Protein AF-A0A3N9Y0Z4-F1 (afdb_monomer_lite)

Sequence (206 aa):
MALAVFLDNDVTVAQKGSVEQQLRSMPSVREVSLETREQAYERQKADLKDQPDLLAALKPEYMPELLHATVTDASIAEAVELVMAEADGVEDVALRIADVDPRPSRIGVIVRLESSATDQQRAAVEKAVRALPTAKSIEFEDRDAAYERLRERCQGKGDLSTQLRPQMTHESWRFEMPLNGEGSGVGDLMRLDGVDGVPLAPLAML

pLDDT: mean 93.24, std 6.68, range [53.88, 98.38]

Radius of gyration: 17.77 Å; chains: 1; bounding box: 41×46×43 Å

Secondary structure (DSSP, 8-state):
-EEEEEEPTT--HHHHHHHHHHHHHSTTEEEEEEEPHHHHHHHHHHHTTT-HHHHHH--GGGPPPEEEEEES-GGGHHHHHHHHHTSTTEEEEEEE----SSPPSEEEEEEEEPTT--HHHHHHHHHHHHT-TT-EEEEEE-HHHHHHHHHHHTTTSTTHHHH--GGG---EEEEEEE--SS--SHHHHTTSTTEEE--EE-GGG-

InterPro domains:
  IPR004513 Cell division protein FtsX [PTHR47755] (3-96)
  IPR040690 FtsX, extracellular domain [PF18075] (3-94)
  IPR040690 FtsX, extracellular domain [PF18075] (108-173)

Structure (mmCIF, N/CA/C/O backbone):
data_AF-A0A3N9Y0Z4-F1
#
_entry.id   AF-A0A3N9Y0Z4-F1
#
loop_
_atom_site.group_PDB
_atom_site.id
_atom_site.type_symbol
_atom_site.label_atom_id
_atom_site.label_alt_id
_atom_site.label_comp_id
_atom_site.label_asym_id
_atom_site.label_entity_id
_atom_site.label_seq_id
_atom_site.pdbx_PDB_ins_code
_atom_site.Cartn_x
_atom_site.Cartn_y
_atom_site.Cartn_z
_atom_site.occupancy
_atom_site.B_iso_or_equiv
_atom_site.auth_seq_id
_atom_site.auth_comp_id
_atom_site.auth_asym_id
_atom_site.auth_atom_id
_atom_site.pdbx_PDB_model_num
ATOM 1 N N . MET A 1 1 ? 7.008 -0.219 9.031 1.00 90.69 1 MET A N 1
ATOM 2 C CA . MET A 1 1 ? 6.093 0.291 7.989 1.00 90.69 1 MET A CA 1
ATOM 3 C C . MET A 1 1 ? 4.816 0.723 8.664 1.00 90.69 1 MET A C 1
ATOM 5 O O . MET A 1 1 ? 4.369 -0.005 9.541 1.00 90.69 1 MET A O 1
ATOM 9 N N . ALA A 1 2 ? 4.265 1.876 8.302 1.00 94.00 2 ALA A N 1
ATOM 10 C CA . ALA 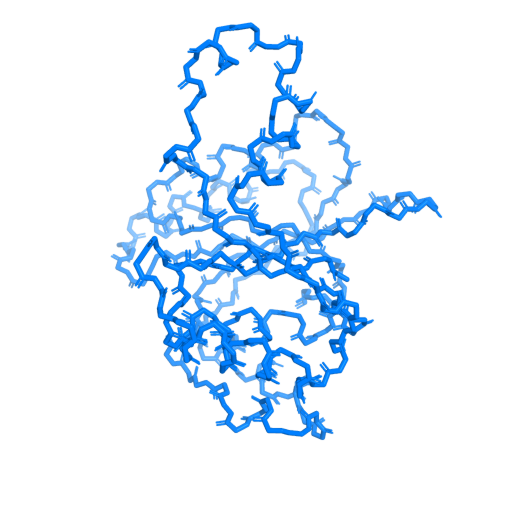A 1 2 ? 2.914 2.227 8.721 1.00 94.00 2 ALA A CA 1
ATOM 11 C C . ALA A 1 2 ? 1.929 1.643 7.699 1.00 94.00 2 ALA A C 1
ATOM 13 O O . ALA A 1 2 ? 2.163 1.739 6.494 1.00 94.00 2 ALA A O 1
ATOM 14 N N . LEU A 1 3 ? 0.872 1.023 8.203 1.00 96.06 3 LEU A N 1
ATOM 15 C CA . LEU A 1 3 ? -0.214 0.411 7.453 1.00 96.06 3 LEU A CA 1
ATOM 16 C C . LEU A 1 3 ? -1.492 1.178 7.787 1.00 96.06 3 LEU A C 1
ATOM 18 O O . LEU A 1 3 ? -1.788 1.387 8.964 1.00 96.06 3 LEU A O 1
ATOM 22 N N . ALA A 1 4 ? -2.228 1.590 6.765 1.00 96.81 4 ALA A N 1
ATOM 23 C CA . ALA A 1 4 ? -3.579 2.110 6.904 1.00 96.81 4 ALA A CA 1
ATOM 24 C C . ALA A 1 4 ? -4.517 1.210 6.101 1.00 96.81 4 ALA A C 1
ATOM 26 O O . ALA A 1 4 ? -4.294 1.007 4.911 1.00 96.81 4 ALA A O 1
ATOM 27 N N . VAL A 1 5 ? -5.525 0.655 6.763 1.00 98.12 5 VAL A N 1
ATOM 28 C CA . VAL A 1 5 ? -6.582 -0.150 6.146 1.00 98.12 5 VAL A CA 1
ATOM 29 C C . VAL A 1 5 ? -7.838 0.708 6.115 1.00 98.12 5 VAL A C 1
ATOM 31 O O . VAL A 1 5 ? -8.348 1.082 7.172 1.00 98.12 5 VAL A O 1
ATOM 34 N N . PHE A 1 6 ? -8.288 1.054 4.917 1.00 97.44 6 PHE A N 1
ATOM 35 C CA . PHE A 1 6 ? -9.477 1.857 4.668 1.00 97.44 6 PHE A CA 1
ATOM 36 C C . PHE A 1 6 ? -10.681 0.922 4.651 1.00 97.44 6 PHE A C 1
ATOM 38 O O . PHE A 1 6 ? -10.687 -0.069 3.924 1.00 97.44 6 PHE A O 1
ATOM 45 N N . LEU A 1 7 ? -11.667 1.196 5.500 1.00 97.31 7 LEU A N 1
ATOM 46 C CA . LEU A 1 7 ? -12.873 0.381 5.578 1.00 97.31 7 LEU A CA 1
ATOM 47 C C . LEU A 1 7 ? -13.932 0.894 4.608 1.00 97.31 7 LEU A C 1
ATOM 49 O O . LEU A 1 7 ? -14.065 2.107 4.432 1.00 97.31 7 LEU A O 1
ATOM 53 N N . ASP A 1 8 ? -14.732 -0.029 4.079 1.00 95.44 8 ASP A N 1
ATOM 54 C CA . ASP A 1 8 ? -15.878 0.302 3.236 1.00 95.44 8 ASP A CA 1
ATOM 55 C C . ASP A 1 8 ? -16.817 1.310 3.913 1.00 95.44 8 ASP A C 1
ATOM 57 O O . ASP A 1 8 ? -17.055 1.289 5.127 1.00 95.44 8 ASP A O 1
ATOM 61 N N . ASN A 1 9 ? -17.429 2.178 3.107 1.00 91.62 9 ASN A N 1
ATOM 62 C CA . ASN A 1 9 ? -18.330 3.213 3.616 1.00 91.62 9 ASN A CA 1
ATOM 63 C C . ASN A 1 9 ? -19.567 2.662 4.345 1.00 91.62 9 ASN A C 1
ATOM 65 O O . ASN A 1 9 ? -20.116 3.363 5.203 1.00 91.62 9 ASN A O 1
ATOM 69 N N . ASP A 1 10 ? -20.006 1.449 4.001 1.00 92.00 10 ASP A N 1
ATOM 70 C CA . ASP A 1 10 ? -21.124 0.716 4.600 1.00 92.00 10 ASP A CA 1
ATOM 71 C C . ASP A 1 10 ? -20.678 -0.493 5.445 1.00 92.00 10 ASP A C 1
ATOM 73 O O . ASP A 1 10 ? -21.500 -1.358 5.768 1.00 92.00 10 ASP A O 1
ATOM 77 N N . VAL A 1 11 ? -19.405 -0.523 5.868 1.00 95.00 11 VAL A N 1
ATOM 78 C CA . VAL A 1 11 ? -18.846 -1.594 6.702 1.00 95.00 11 VAL A CA 1
ATOM 79 C C . VAL A 1 11 ? -19.704 -1.853 7.945 1.00 95.00 11 VAL A C 1
ATOM 81 O O . VAL A 1 11 ? -20.059 -0.959 8.722 1.00 95.00 11 VAL A O 1
ATOM 84 N N . THR A 1 12 ? -20.042 -3.119 8.175 1.00 95.69 12 THR A N 1
ATOM 85 C CA . THR A 1 12 ? -20.803 -3.517 9.362 1.00 95.69 12 THR A CA 1
ATOM 86 C C . THR A 1 12 ? -19.910 -3.590 10.603 1.00 95.69 12 THR A C 1
ATOM 88 O O . THR A 1 12 ? -18.700 -3.803 10.530 1.00 95.69 12 THR A O 1
ATOM 91 N N . VAL A 1 13 ? -20.514 -3.508 11.795 1.00 95.06 13 VAL A N 1
ATOM 92 C CA . VAL A 1 13 ? -19.789 -3.695 13.071 1.00 95.06 13 VAL A CA 1
ATOM 93 C C . VAL A 1 13 ? -19.075 -5.052 13.126 1.00 95.06 13 VAL A C 1
ATOM 95 O O . VAL A 1 13 ? -17.975 -5.147 13.667 1.00 95.06 13 VAL A O 1
ATOM 98 N N . ALA A 1 14 ? -19.685 -6.095 12.554 1.00 96.50 14 ALA A N 1
ATOM 99 C CA . ALA A 1 14 ? -19.104 -7.432 12.506 1.00 96.50 14 ALA A CA 1
ATOM 100 C C . ALA A 1 14 ? -17.882 -7.496 11.576 1.00 96.50 14 ALA A C 1
ATOM 102 O O . ALA A 1 14 ? -16.846 -8.013 11.990 1.00 96.50 14 ALA A O 1
ATOM 103 N N . GLN A 1 15 ? -17.978 -6.928 10.368 1.00 97.25 15 GLN A N 1
ATOM 104 C CA . GLN A 1 15 ? -16.851 -6.844 9.431 1.00 97.25 15 GLN A CA 1
ATOM 105 C C . GLN A 1 15 ? -15.701 -6.042 10.035 1.00 97.25 15 GLN A C 1
ATOM 107 O O . GLN A 1 15 ? -14.591 -6.554 10.126 1.00 97.25 15 GLN A O 1
ATOM 112 N N . LYS A 1 16 ? -15.977 -4.855 10.589 1.00 96.19 16 LYS A N 1
ATOM 113 C CA . LYS A 1 16 ? -14.959 -4.045 11.271 1.00 96.19 16 LYS A CA 1
ATOM 114 C C . LYS A 1 16 ? -14.239 -4.820 12.378 1.00 96.19 16 LYS A C 1
ATOM 116 O O . LYS A 1 16 ? -13.012 -4.806 12.440 1.00 96.19 16 LYS A O 1
ATOM 121 N N . GLY A 1 17 ? -14.989 -5.522 13.231 1.00 97.12 17 GLY A N 1
ATOM 122 C CA . GLY A 1 17 ? -14.405 -6.363 14.279 1.00 97.12 17 GLY A CA 1
ATOM 123 C C . GLY A 1 17 ? -13.541 -7.501 13.722 1.00 97.12 17 GLY A C 1
ATOM 124 O O . GLY A 1 17 ? -12.488 -7.798 14.284 1.00 97.12 17 GLY A O 1
ATOM 125 N N . SER A 1 18 ? -13.950 -8.098 12.599 1.00 97.31 18 SER A N 1
ATOM 126 C CA . SER A 1 18 ? -13.192 -9.139 11.898 1.00 97.31 18 SER A CA 1
ATOM 127 C C . SER A 1 18 ? -11.885 -8.600 11.311 1.00 97.31 18 SER A C 1
ATOM 129 O O . SER A 1 18 ? -10.834 -9.193 11.545 1.00 97.31 18 SER A O 1
ATOM 131 N N . VAL A 1 19 ? -11.921 -7.457 10.617 1.00 97.88 19 VAL A N 1
ATOM 132 C CA . VAL A 1 19 ? -10.731 -6.804 10.043 1.00 97.88 19 VAL A CA 1
ATOM 133 C C . VAL A 1 19 ? -9.741 -6.423 11.150 1.00 97.88 19 VAL A C 1
ATOM 135 O O . VAL A 1 19 ? -8.549 -6.722 11.053 1.00 97.88 19 VAL A O 1
ATOM 138 N N . GLU A 1 20 ? -10.222 -5.835 12.252 1.00 97.81 20 GLU A N 1
ATOM 139 C CA . GLU A 1 20 ? -9.371 -5.493 13.397 1.00 97.81 20 GLU A CA 1
ATOM 140 C C . GLU A 1 20 ? -8.738 -6.743 14.029 1.00 97.81 20 GLU A C 1
ATOM 142 O O . GLU A 1 20 ? -7.538 -6.762 14.324 1.00 97.81 20 GLU A O 1
ATOM 147 N N . GLN A 1 21 ? -9.522 -7.806 14.228 1.00 97.12 21 GLN A N 1
ATOM 148 C CA . GLN A 1 21 ? -9.019 -9.067 14.766 1.00 97.12 21 GLN A CA 1
ATOM 149 C C . GLN A 1 21 ? -7.978 -9.700 13.836 1.00 97.12 21 GLN A C 1
ATOM 151 O O . GLN A 1 21 ? -6.943 -10.171 14.319 1.00 97.12 21 GLN A O 1
ATOM 156 N N . GLN A 1 22 ? -8.219 -9.681 12.523 1.00 96.56 22 GLN A N 1
ATOM 157 C CA . GLN A 1 22 ? -7.292 -10.194 11.523 1.00 96.56 22 GLN A CA 1
ATOM 158 C C . GLN A 1 22 ? -5.956 -9.448 11.600 1.00 96.56 22 GLN A C 1
ATOM 160 O O . GLN A 1 22 ? -4.930 -10.097 11.809 1.00 96.56 22 GLN A O 1
ATOM 165 N N . LEU A 1 23 ? -5.962 -8.109 11.583 1.00 96.81 23 LEU A N 1
ATOM 166 C CA . LEU A 1 23 ? -4.751 -7.293 11.753 1.00 96.81 23 LEU A CA 1
ATOM 167 C C . LEU A 1 23 ? -3.993 -7.629 13.039 1.00 96.81 23 LEU A C 1
ATOM 169 O O . LEU A 1 23 ? -2.778 -7.813 13.016 1.00 96.81 23 LEU A O 1
ATOM 173 N N . ARG A 1 24 ? -4.695 -7.745 14.173 1.00 96.62 24 ARG A N 1
ATOM 174 C CA . ARG A 1 24 ? -4.071 -8.073 15.468 1.00 96.62 24 ARG A CA 1
ATOM 175 C C . ARG A 1 24 ? -3.468 -9.477 15.507 1.00 96.62 24 ARG A C 1
ATOM 177 O O . ARG A 1 24 ? -2.561 -9.719 16.300 1.00 96.62 24 ARG A O 1
ATOM 184 N N . SER A 1 25 ? -3.977 -10.395 14.689 1.00 95.31 25 SER A N 1
ATOM 185 C CA . SER A 1 25 ? -3.469 -11.765 14.584 1.00 95.31 25 SER A CA 1
ATOM 186 C C . SER A 1 25 ? -2.278 -11.903 13.631 1.00 95.31 25 SER A C 1
ATOM 188 O O . SER A 1 25 ? -1.568 -12.909 13.684 1.00 95.31 25 SER A O 1
ATOM 190 N N . MET A 1 26 ? -2.039 -10.905 12.772 1.00 94.94 26 MET A N 1
ATOM 191 C CA . MET A 1 26 ? -0.992 -10.980 11.763 1.00 94.94 26 MET A CA 1
ATOM 192 C C . MET A 1 26 ? 0.416 -10.926 12.372 1.00 94.94 26 MET A C 1
ATOM 194 O O . MET A 1 26 ? 0.685 -10.171 13.315 1.00 94.94 26 MET A O 1
ATOM 198 N N . PRO A 1 27 ? 1.362 -11.702 11.815 1.00 93.44 27 PRO A N 1
ATOM 199 C CA . PRO A 1 27 ? 2.752 -11.672 12.248 1.00 93.44 27 PRO A CA 1
ATOM 200 C C . PRO A 1 27 ? 3.331 -10.265 12.085 1.00 93.44 27 PRO A C 1
ATOM 202 O O . PRO A 1 27 ? 3.125 -9.602 11.072 1.00 93.44 27 PRO A O 1
ATOM 205 N N . SER A 1 28 ? 4.119 -9.824 13.064 1.00 94.19 28 SER A N 1
ATOM 206 C CA . SER A 1 28 ? 4.830 -8.540 13.001 1.00 94.19 28 SER A CA 1
ATOM 207 C C . SER A 1 28 ? 3.929 -7.304 12.856 1.00 94.19 28 SER A C 1
ATOM 209 O O . SER A 1 28 ? 4.452 -6.232 12.565 1.00 94.19 28 SER A O 1
ATOM 211 N N . VAL A 1 29 ? 2.618 -7.409 13.090 1.00 96.69 29 VAL A N 1
ATOM 212 C CA . VAL A 1 29 ? 1.702 -6.263 13.148 1.00 96.69 29 VAL A CA 1
ATOM 213 C C . VAL A 1 29 ? 1.521 -5.825 14.601 1.00 96.69 29 VAL A C 1
ATOM 215 O O . VAL A 1 29 ? 1.335 -6.641 15.504 1.00 96.69 29 VAL A O 1
ATOM 218 N N . ARG A 1 30 ? 1.635 -4.521 14.854 1.00 96.19 30 ARG A N 1
ATOM 219 C CA . ARG A 1 30 ? 1.498 -3.900 16.180 1.00 96.19 30 ARG A CA 1
ATOM 220 C C . ARG A 1 30 ? 0.683 -2.616 16.098 1.00 96.19 30 ARG A C 1
ATOM 222 O O . ARG A 1 30 ? 0.408 -2.126 15.012 1.00 96.19 30 ARG A O 1
ATOM 229 N N . GLU A 1 31 ? 0.337 -2.076 17.266 1.00 95.56 31 GLU A N 1
ATOM 230 C CA . GLU A 1 31 ? -0.249 -0.731 17.404 1.00 95.56 31 GLU A CA 1
ATOM 231 C C . GLU A 1 31 ? -1.561 -0.540 16.629 1.00 95.56 31 GLU A C 1
ATOM 233 O O . GLU A 1 31 ? -1.849 0.551 16.157 1.00 95.56 31 GLU A O 1
ATOM 238 N N . VAL A 1 32 ? -2.369 -1.603 16.527 1.00 97.69 32 VAL A N 1
ATOM 239 C CA . VAL A 1 32 ? -3.659 -1.543 15.833 1.00 97.69 32 VAL A CA 1
ATOM 240 C C . VAL A 1 32 ? -4.610 -0.589 16.562 1.00 97.69 32 VAL A C 1
ATOM 242 O O . VAL A 1 32 ? -4.940 -0.827 17.734 1.00 97.69 32 VAL A O 1
ATOM 245 N N . SER A 1 33 ? -5.062 0.457 15.873 1.00 97.25 33 SER A N 1
ATOM 246 C CA . SER A 1 33 ? -6.013 1.450 16.376 1.00 97.25 33 SER A CA 1
ATOM 247 C C . SER A 1 33 ? -7.016 1.866 15.302 1.00 97.25 33 SER A C 1
ATOM 249 O O . SER A 1 33 ? -6.695 1.926 14.120 1.00 97.25 33 SER A O 1
ATOM 251 N N . LEU A 1 34 ? -8.248 2.149 15.724 1.00 96.94 34 LEU A N 1
ATOM 252 C CA . LEU A 1 34 ? -9.297 2.685 14.860 1.00 96.94 34 LEU A CA 1
ATOM 253 C C . LEU A 1 34 ? -9.232 4.216 14.855 1.00 96.94 34 LEU A C 1
ATOM 255 O O . LEU A 1 34 ? -9.220 4.836 15.919 1.00 96.94 34 LEU A O 1
ATOM 259 N N . GLU A 1 35 ? -9.244 4.800 13.663 1.00 96.19 35 GLU A N 1
ATOM 260 C CA . GLU A 1 35 ? -9.549 6.202 13.401 1.00 96.19 35 GLU A CA 1
ATOM 261 C C . GLU A 1 35 ? -10.981 6.279 12.857 1.00 96.19 35 GLU A C 1
ATOM 263 O O . GLU A 1 35 ? -11.293 5.725 11.800 1.00 96.19 35 GLU A O 1
ATOM 268 N N . THR A 1 36 ? -11.875 6.936 13.597 1.00 94.50 36 THR A N 1
ATOM 269 C CA . THR A 1 36 ? -13.257 7.132 13.142 1.00 94.50 36 THR A CA 1
ATOM 270 C C . THR A 1 36 ? -13.316 8.140 11.999 1.00 94.50 36 THR A C 1
ATOM 272 O O . THR A 1 36 ? -12.412 8.961 11.826 1.00 94.50 36 THR A O 1
ATOM 275 N N . ARG A 1 37 ? -14.431 8.147 11.264 1.00 92.94 37 ARG A N 1
ATOM 276 C CA . ARG A 1 37 ? -14.706 9.124 10.203 1.00 92.94 37 ARG A CA 1
ATOM 277 C C . ARG A 1 37 ? -14.526 10.572 10.682 1.00 92.94 37 ARG A C 1
ATOM 279 O O . ARG A 1 37 ? -13.961 11.400 9.970 1.00 92.94 37 ARG A O 1
ATOM 286 N N . GLU A 1 38 ? -14.957 10.884 11.904 1.00 93.50 38 GLU A N 1
ATOM 287 C CA . GLU A 1 38 ? -14.784 12.211 12.503 1.00 93.50 38 GLU A CA 1
ATOM 288 C C . GLU A 1 38 ? -13.311 12.522 12.787 1.00 93.50 38 GLU A C 1
ATOM 290 O O . GLU A 1 38 ? -12.855 13.627 12.504 1.00 93.50 38 GLU A O 1
ATOM 295 N N . GLN A 1 39 ? -12.553 11.559 13.319 1.00 95.31 39 GLN A N 1
ATOM 296 C CA . GLN A 1 39 ? -11.125 11.741 13.593 1.00 95.31 39 GLN A CA 1
ATOM 297 C C . GLN A 1 39 ? -10.331 11.940 12.297 1.00 95.31 39 GLN A C 1
ATOM 299 O O . GLN A 1 39 ? -9.527 12.871 12.221 1.00 95.31 39 GLN A O 1
ATOM 304 N N . ALA A 1 40 ? -10.629 11.147 11.264 1.00 93.56 40 ALA A N 1
ATOM 305 C CA . ALA A 1 40 ? -10.053 11.290 9.933 1.00 93.56 40 ALA A CA 1
ATOM 306 C C . ALA A 1 40 ? -10.361 12.670 9.332 1.00 93.56 40 ALA A C 1
ATOM 308 O O . ALA A 1 40 ? -9.461 13.328 8.809 1.00 93.56 40 ALA A O 1
ATOM 309 N N . TYR A 1 41 ? -11.598 13.160 9.476 1.00 94.12 41 TYR A N 1
ATOM 310 C CA . TYR A 1 41 ? -11.979 14.505 9.036 1.00 94.12 41 TYR A CA 1
ATOM 311 C C . TYR A 1 41 ? -11.188 15.606 9.754 1.00 94.12 41 TYR A C 1
ATOM 313 O O . TYR A 1 41 ? -10.674 16.523 9.112 1.00 94.12 41 TYR A O 1
ATOM 321 N N . GLU A 1 42 ? -11.064 15.531 11.082 1.00 94.69 42 GLU A N 1
ATOM 322 C CA . GLU A 1 42 ? -10.296 16.510 11.860 1.00 94.69 42 GLU A CA 1
ATOM 323 C C . GLU A 1 42 ? -8.808 16.503 11.490 1.00 94.69 42 GLU A C 1
ATOM 325 O O . GLU A 1 42 ? -8.225 17.573 11.284 1.00 94.69 42 GLU A O 1
ATOM 330 N N . ARG A 1 43 ? -8.205 15.317 11.336 1.00 93.00 43 ARG A N 1
ATOM 331 C CA . ARG A 1 43 ? -6.819 15.178 10.875 1.00 93.00 43 ARG A CA 1
ATOM 332 C C . ARG A 1 43 ? -6.643 15.777 9.481 1.00 93.00 43 ARG A C 1
ATOM 334 O O . ARG A 1 43 ? -5.756 16.602 9.281 1.00 93.00 43 ARG A O 1
ATOM 341 N N . GLN A 1 44 ? -7.528 15.444 8.543 1.00 92.75 44 GLN A N 1
ATOM 342 C CA . GLN A 1 44 ? -7.443 15.928 7.167 1.00 92.75 44 GLN A CA 1
ATOM 343 C C . GLN A 1 44 ? -7.593 17.456 7.075 1.00 92.75 44 GLN A C 1
ATOM 345 O O . GLN A 1 44 ? -6.902 18.097 6.284 1.00 92.75 44 GLN A O 1
ATOM 350 N N . LYS A 1 45 ? -8.436 18.079 7.912 1.00 93.81 45 LYS A N 1
ATOM 351 C CA . LYS A 1 45 ? -8.502 19.548 8.013 1.00 93.81 45 LYS A CA 1
ATOM 352 C C . LYS A 1 45 ? -7.183 20.158 8.483 1.00 93.81 45 LYS A C 1
ATOM 354 O O . LYS A 1 45 ? -6.793 21.211 7.983 1.00 93.81 45 LYS A O 1
ATOM 359 N N . ALA A 1 46 ? -6.509 19.521 9.441 1.00 93.75 46 ALA A N 1
ATOM 360 C CA . ALA A 1 46 ? -5.212 19.982 9.924 1.00 93.75 46 ALA A CA 1
ATOM 361 C C . ALA A 1 46 ? -4.130 19.866 8.836 1.00 93.75 46 ALA A C 1
ATOM 363 O O . ALA A 1 46 ? -3.344 20.800 8.665 1.00 93.75 46 ALA A O 1
ATOM 364 N N . ASP A 1 47 ? -4.145 18.773 8.067 1.00 89.94 47 ASP A N 1
ATOM 365 C CA . ASP A 1 47 ? -3.217 18.524 6.956 1.00 89.94 47 ASP A CA 1
ATOM 366 C C . ASP A 1 47 ? -3.429 19.515 5.790 1.00 89.94 47 ASP A C 1
ATOM 368 O O . ASP A 1 47 ? -2.475 19.932 5.131 1.00 89.94 47 ASP A O 1
ATOM 372 N N . LEU A 1 48 ? -4.673 19.952 5.558 1.00 93.62 48 LEU A N 1
ATOM 373 C CA . LEU A 1 48 ? -5.052 20.881 4.484 1.00 93.62 48 LEU A CA 1
ATOM 374 C C . LEU A 1 48 ? -5.114 22.356 4.909 1.00 93.62 48 LEU A C 1
ATOM 376 O O . LEU A 1 48 ? -5.554 23.196 4.122 1.00 93.62 48 LEU A O 1
ATOM 380 N N . LYS A 1 49 ? -4.664 22.709 6.119 1.00 93.19 49 LYS A N 1
ATOM 381 C CA . LYS A 1 49 ? -4.758 24.086 6.649 1.00 93.19 49 LYS A CA 1
ATOM 382 C C . LYS A 1 49 ? -4.129 25.149 5.732 1.00 93.19 49 LYS A C 1
ATOM 384 O O . LYS A 1 49 ? -4.603 26.279 5.692 1.00 93.19 49 LYS A O 1
ATOM 389 N N . ASP A 1 50 ? -3.089 24.767 4.988 1.00 94.50 50 ASP A N 1
ATOM 390 C CA . ASP A 1 50 ? -2.334 25.6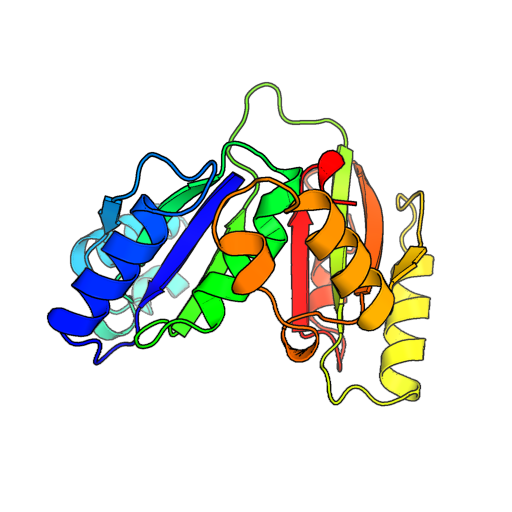44 4.086 1.00 94.50 50 ASP A CA 1
ATOM 391 C C . ASP A 1 50 ? -2.840 25.564 2.626 1.00 94.50 50 ASP A C 1
ATOM 393 O O . ASP A 1 50 ? -2.255 26.157 1.722 1.00 94.50 50 ASP A O 1
ATOM 397 N N . GLN A 1 51 ? -3.939 24.837 2.384 1.00 94.19 51 GLN A N 1
ATOM 398 C CA . GLN A 1 51 ? -4.559 24.611 1.073 1.00 94.19 51 GLN A CA 1
ATOM 399 C C . GLN A 1 51 ? -6.060 24.962 1.133 1.00 94.19 51 GLN A C 1
ATOM 401 O O . GLN A 1 51 ? -6.909 24.066 1.145 1.00 94.19 51 GLN A O 1
ATOM 406 N N . PRO A 1 52 ? -6.418 26.262 1.186 1.00 92.56 52 PRO A N 1
ATOM 407 C CA . PRO A 1 52 ? -7.777 26.716 1.500 1.00 92.56 52 PRO A CA 1
ATOM 408 C C . PRO A 1 52 ? -8.840 26.214 0.517 1.00 92.56 52 PRO A C 1
ATOM 410 O O . PRO A 1 52 ? -9.951 25.900 0.940 1.00 92.56 52 PRO A O 1
ATOM 413 N N . ASP A 1 53 ? -8.500 26.081 -0.766 1.00 94.00 53 ASP A N 1
ATOM 414 C CA . ASP A 1 53 ? -9.426 25.577 -1.785 1.00 94.00 53 ASP A CA 1
ATOM 415 C C . ASP A 1 53 ? -9.792 24.103 -1.540 1.00 94.00 53 ASP A C 1
ATOM 417 O O . ASP A 1 53 ? -10.961 23.725 -1.633 1.00 94.00 53 ASP A O 1
ATOM 421 N N . LEU A 1 54 ? -8.812 23.273 -1.158 1.00 91.69 54 LEU A N 1
ATOM 422 C CA . LEU A 1 54 ? -9.050 21.868 -0.813 1.00 91.69 54 LEU A CA 1
ATOM 423 C C . LEU A 1 54 ? -9.795 21.739 0.513 1.00 91.69 54 LEU A C 1
ATOM 425 O O . LEU A 1 54 ? -10.699 20.915 0.636 1.00 91.69 54 LEU A O 1
ATOM 429 N N . LEU A 1 55 ? -9.454 22.580 1.491 1.00 92.62 55 LEU A N 1
ATOM 430 C CA . LEU A 1 55 ? -10.143 22.614 2.775 1.00 92.62 55 LEU A CA 1
ATOM 431 C C . LEU A 1 55 ? -11.627 22.981 2.611 1.00 92.62 55 LEU A C 1
ATOM 433 O O . LEU A 1 55 ? -12.477 22.377 3.259 1.00 92.62 55 LEU A O 1
ATOM 437 N N . ALA A 1 56 ? -11.950 23.924 1.720 1.00 92.56 56 ALA A N 1
ATOM 438 C CA . ALA A 1 56 ? -13.327 24.314 1.415 1.00 92.56 56 ALA A CA 1
ATOM 439 C C . ALA A 1 56 ? -14.125 23.206 0.703 1.00 92.56 56 ALA A C 1
ATOM 441 O O . ALA A 1 56 ? -15.345 23.133 0.853 1.00 92.56 56 ALA A O 1
ATOM 442 N N . ALA A 1 57 ? -13.449 22.344 -0.060 1.00 93.31 57 ALA A N 1
ATOM 443 C CA . ALA A 1 57 ? -14.060 21.206 -0.743 1.00 93.31 57 ALA A CA 1
ATOM 444 C C . ALA A 1 57 ? -14.203 19.955 0.149 1.00 93.31 57 ALA A C 1
ATOM 446 O O . ALA A 1 57 ? -14.943 19.033 -0.205 1.00 93.31 57 ALA A O 1
ATOM 447 N N . LEU A 1 58 ? -13.514 19.907 1.295 1.00 91.94 58 LEU A N 1
ATOM 448 C CA . LEU A 1 58 ? -13.496 18.751 2.186 1.00 91.94 58 LEU A CA 1
ATOM 449 C C . LEU A 1 58 ? -14.828 18.593 2.932 1.00 91.94 58 LEU A C 1
ATOM 451 O O . LEU A 1 58 ? -15.257 19.476 3.680 1.00 91.94 58 LEU A O 1
ATOM 455 N N . LYS A 1 59 ? -15.444 17.415 2.809 1.00 89.88 59 LYS A N 1
ATOM 456 C CA . LYS A 1 59 ? -16.674 17.064 3.523 1.00 89.88 59 LYS A CA 1
ATOM 457 C C . LYS A 1 59 ? -16.482 15.831 4.410 1.00 89.88 59 LYS A C 1
ATOM 459 O O . LYS A 1 59 ? -15.788 14.907 3.988 1.00 89.88 59 LYS A O 1
ATOM 464 N N . PRO A 1 60 ? -17.141 15.766 5.584 1.00 87.12 60 PRO A N 1
ATOM 465 C CA . PRO A 1 60 ? -17.067 14.599 6.467 1.00 87.12 60 PRO A CA 1
ATOM 466 C C . PRO A 1 60 ? -17.525 13.297 5.799 1.00 87.12 60 PRO A C 1
ATOM 468 O O . PRO A 1 60 ? -16.979 12.238 6.077 1.00 87.12 60 PRO A O 1
ATOM 471 N N . GLU A 1 61 ? -18.505 13.382 4.895 1.00 87.94 61 GLU A N 1
ATOM 472 C CA . GLU A 1 61 ? -19.073 12.236 4.168 1.00 87.94 61 GLU A CA 1
ATOM 473 C C . GLU A 1 61 ? -18.077 11.520 3.243 1.00 87.94 61 GLU A C 1
ATOM 475 O O . GLU A 1 61 ? -18.333 10.388 2.855 1.00 87.94 61 GLU A O 1
ATOM 480 N N . TYR A 1 62 ? -16.946 12.153 2.915 1.00 87.31 62 TYR A N 1
ATOM 481 C CA . TYR A 1 62 ? -15.894 11.556 2.088 1.00 87.31 62 TYR A CA 1
ATOM 482 C C . TYR A 1 62 ? -14.793 10.874 2.903 1.00 87.31 62 TYR A C 1
ATOM 484 O O . TYR A 1 62 ? -13.867 10.323 2.318 1.00 87.31 62 TYR A O 1
ATOM 492 N N . MET A 1 63 ? -14.834 10.962 4.234 1.00 90.88 63 MET A N 1
ATOM 493 C CA . MET A 1 63 ? -13.801 10.368 5.076 1.00 90.88 63 MET A CA 1
ATOM 494 C C . MET A 1 63 ? -14.158 8.906 5.371 1.00 90.88 63 MET A C 1
ATOM 496 O O . MET A 1 63 ? -15.243 8.645 5.891 1.00 90.88 63 MET A O 1
ATOM 500 N N . PRO A 1 64 ? -13.288 7.940 5.061 1.00 91.38 64 PRO A N 1
ATOM 501 C CA . PRO A 1 64 ? -13.494 6.559 5.483 1.00 91.38 64 PRO A CA 1
ATOM 502 C C . PRO A 1 64 ? -13.181 6.398 6.981 1.00 91.38 64 PRO A C 1
ATOM 504 O O . PRO A 1 64 ? -12.549 7.263 7.594 1.00 91.38 64 PRO A O 1
ATOM 507 N N . GLU A 1 65 ? -13.633 5.298 7.587 1.00 95.12 65 GLU A N 1
ATOM 508 C CA . GLU A 1 65 ? -13.022 4.808 8.830 1.00 95.12 65 GLU A CA 1
ATOM 509 C C . GLU A 1 65 ? -11.711 4.091 8.474 1.00 95.12 65 GLU A C 1
ATOM 511 O O . GLU A 1 65 ? -11.633 3.418 7.446 1.00 95.12 65 GLU A O 1
ATOM 516 N N . LEU A 1 66 ? -10.680 4.223 9.314 1.00 96.44 66 LEU A N 1
ATOM 517 C CA . LEU A 1 66 ? -9.378 3.606 9.062 1.00 96.44 66 LEU A CA 1
ATOM 518 C C . LEU A 1 66 ? -8.918 2.781 10.257 1.00 96.44 66 LEU A C 1
ATOM 520 O O . LEU A 1 66 ? -9.013 3.217 11.402 1.00 96.44 66 LEU A O 1
ATOM 524 N N . LEU A 1 67 ? -8.323 1.622 9.995 1.00 98.00 67 LEU A N 1
ATOM 525 C CA . LEU A 1 67 ? -7.494 0.924 10.971 1.00 98.00 67 LEU A CA 1
ATOM 526 C C . LEU A 1 67 ? -6.025 1.235 10.684 1.00 98.00 67 LEU A C 1
ATOM 528 O O . LEU A 1 67 ? -5.493 0.904 9.625 1.00 98.00 67 LEU A O 1
ATOM 532 N N . HIS A 1 68 ? -5.360 1.867 11.645 1.00 97.25 68 HIS A N 1
ATOM 533 C CA . HIS A 1 68 ? -3.921 2.108 11.617 1.00 97.25 68 HIS A CA 1
ATOM 534 C C . HIS A 1 68 ? -3.200 0.949 12.277 1.00 97.25 68 HIS A C 1
ATOM 536 O O . HIS A 1 68 ? -3.643 0.452 13.309 1.00 97.25 68 HIS A O 1
ATOM 542 N N . ALA A 1 69 ? -2.067 0.544 11.715 1.00 97.19 69 ALA A N 1
ATOM 543 C CA . ALA A 1 69 ? -1.174 -0.422 12.332 1.00 97.19 69 ALA A CA 1
ATOM 544 C C . ALA A 1 69 ? 0.283 -0.187 11.917 1.00 97.19 69 ALA A C 1
ATOM 546 O O . ALA A 1 69 ? 0.587 0.501 10.941 1.00 97.19 69 ALA A O 1
ATOM 547 N N . THR A 1 70 ? 1.204 -0.820 12.635 1.00 96.19 70 THR A N 1
ATOM 548 C CA . THR A 1 70 ? 2.634 -0.814 12.327 1.00 96.19 70 THR A CA 1
ATOM 549 C C . THR A 1 70 ? 3.086 -2.229 11.982 1.00 96.19 70 THR A C 1
ATOM 551 O O . THR A 1 70 ? 3.048 -3.114 12.836 1.00 96.19 70 THR A O 1
ATOM 554 N N . VAL A 1 71 ? 3.588 -2.448 10.762 1.00 95.69 71 VAL A N 1
ATOM 555 C CA . VAL A 1 71 ? 4.296 -3.688 10.402 1.00 95.69 71 VAL A CA 1
ATOM 556 C C . VAL A 1 71 ? 5.773 -3.532 10.764 1.00 95.69 71 VAL A C 1
ATOM 558 O O . VAL A 1 71 ? 6.499 -2.735 10.156 1.00 95.69 71 VAL A O 1
ATOM 561 N N . THR A 1 72 ? 6.227 -4.263 11.782 1.00 94.25 72 THR A N 1
ATOM 562 C CA . THR A 1 72 ? 7.590 -4.174 12.331 1.00 94.25 72 THR A CA 1
ATOM 563 C C . THR A 1 72 ? 8.628 -4.919 11.500 1.00 94.25 72 THR A C 1
ATOM 565 O O . THR A 1 72 ? 9.812 -4.614 11.590 1.00 94.25 72 THR A O 1
ATOM 568 N N . ASP A 1 73 ? 8.196 -5.888 10.697 1.00 93.81 73 ASP A N 1
ATOM 569 C CA . ASP A 1 73 ? 9.045 -6.624 9.763 1.00 93.81 73 ASP A CA 1
ATOM 570 C C . ASP A 1 73 ? 8.723 -6.169 8.339 1.00 93.81 73 ASP A C 1
ATOM 572 O O . ASP A 1 73 ? 7.712 -6.559 7.759 1.00 93.81 73 ASP A O 1
ATOM 576 N N . ALA A 1 74 ? 9.572 -5.301 7.786 1.00 92.50 74 ALA A N 1
ATOM 577 C CA . ALA A 1 74 ? 9.345 -4.737 6.460 1.00 92.50 74 ALA A CA 1
ATOM 578 C C . ALA A 1 74 ? 9.330 -5.809 5.360 1.00 92.50 74 ALA A C 1
ATOM 580 O O . ALA A 1 74 ? 8.625 -5.634 4.374 1.00 92.50 74 ALA A O 1
ATOM 581 N N . SER A 1 75 ? 10.045 -6.928 5.532 1.00 92.75 75 SER A N 1
ATOM 582 C CA . SER A 1 75 ? 10.163 -7.958 4.492 1.00 92.75 75 SER A CA 1
ATOM 583 C C . SER A 1 75 ? 8.830 -8.634 4.148 1.00 92.75 75 SER A C 1
ATOM 585 O O . SER A 1 75 ? 8.668 -9.116 3.029 1.00 92.75 75 SER A O 1
ATOM 587 N N . ILE A 1 76 ? 7.864 -8.618 5.075 1.00 95.19 76 ILE A N 1
ATOM 588 C CA . ILE A 1 76 ? 6.528 -9.208 4.902 1.00 95.19 76 ILE A CA 1
ATOM 589 C C . ILE A 1 76 ? 5.418 -8.164 4.740 1.00 95.19 76 ILE A C 1
ATOM 591 O O . ILE A 1 76 ? 4.254 -8.535 4.628 1.00 95.19 76 ILE A O 1
ATOM 595 N N . ALA A 1 77 ? 5.746 -6.868 4.746 1.00 95.81 77 ALA A N 1
ATOM 596 C CA . ALA A 1 77 ? 4.738 -5.808 4.734 1.00 95.81 77 ALA A CA 1
ATOM 597 C C . ALA A 1 77 ? 3.857 -5.853 3.477 1.00 95.81 77 ALA A C 1
ATOM 599 O O . ALA A 1 77 ? 2.646 -5.716 3.594 1.00 95.81 77 ALA A O 1
ATOM 600 N N . GLU A 1 78 ? 4.448 -6.127 2.311 1.00 96.25 78 GLU A N 1
ATOM 601 C CA . GLU A 1 78 ? 3.712 -6.305 1.049 1.00 96.25 78 GLU A CA 1
ATOM 602 C C . GLU A 1 78 ? 2.737 -7.494 1.120 1.00 96.25 78 GLU A C 1
ATOM 604 O O . GLU A 1 78 ? 1.602 -7.383 0.683 1.00 96.25 78 GLU A O 1
ATOM 609 N N . ALA A 1 79 ? 3.119 -8.613 1.743 1.00 96.94 79 ALA A N 1
ATOM 610 C CA . ALA A 1 79 ? 2.198 -9.739 1.915 1.00 96.94 79 ALA A CA 1
ATOM 611 C C . ALA A 1 79 ? 1.053 -9.414 2.890 1.00 96.94 79 ALA A C 1
ATOM 613 O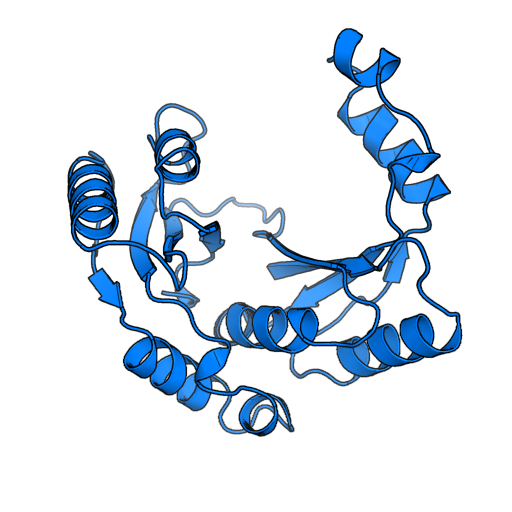 O . ALA A 1 79 ? -0.078 -9.836 2.667 1.00 96.94 79 ALA A O 1
ATOM 614 N N . VAL A 1 80 ? 1.333 -8.655 3.957 1.00 97.31 80 VAL A N 1
ATOM 615 C CA . VAL A 1 80 ? 0.307 -8.158 4.890 1.00 97.31 80 VAL A CA 1
ATOM 616 C C . VAL A 1 80 ? -0.696 -7.261 4.164 1.00 97.31 80 VAL A C 1
ATOM 618 O O . VAL A 1 80 ? -1.895 -7.453 4.327 1.00 97.31 80 VAL A O 1
ATOM 621 N N . GLU A 1 81 ? -0.217 -6.324 3.345 1.00 97.19 81 GLU A N 1
ATOM 622 C CA . GLU A 1 81 ? -1.057 -5.446 2.520 1.00 97.19 81 GLU A CA 1
ATOM 623 C C . GLU A 1 81 ? -1.967 -6.252 1.590 1.00 97.19 81 GLU A C 1
ATOM 625 O O . GLU A 1 81 ? -3.182 -6.107 1.666 1.00 97.19 81 GLU A O 1
ATOM 630 N N . LEU A 1 82 ? -1.391 -7.154 0.788 1.00 96.62 82 LEU A N 1
ATOM 631 C CA . LEU A 1 82 ? -2.141 -7.960 -0.179 1.00 96.62 82 LEU A CA 1
ATOM 632 C C . LEU A 1 82 ? -3.214 -8.833 0.478 1.00 96.62 82 LEU A C 1
ATOM 634 O O . LEU A 1 82 ? -4.313 -8.972 -0.044 1.00 96.62 82 LEU A O 1
ATOM 638 N N . VAL A 1 83 ? -2.914 -9.422 1.636 1.00 97.50 83 VAL A N 1
ATOM 639 C CA . VAL A 1 83 ? -3.885 -10.252 2.358 1.00 97.50 83 VAL A CA 1
ATOM 640 C C . VAL A 1 83 ? -4.984 -9.406 3.005 1.00 97.50 83 VAL A C 1
ATOM 642 O O . VAL A 1 83 ? -6.132 -9.843 3.047 1.00 97.50 83 VAL A O 1
ATOM 645 N N . MET A 1 84 ? -4.658 -8.214 3.516 1.00 97.81 84 MET A N 1
ATOM 646 C CA . MET A 1 84 ? -5.659 -7.315 4.098 1.00 97.81 84 MET A CA 1
ATOM 647 C C . MET A 1 84 ? -6.566 -6.679 3.046 1.00 97.81 84 MET A C 1
ATOM 649 O O . MET A 1 84 ? -7.737 -6.474 3.341 1.00 97.81 84 MET A O 1
ATOM 653 N N . ALA A 1 85 ? -6.059 -6.408 1.841 1.00 96.94 85 ALA A N 1
ATOM 654 C CA . ALA A 1 85 ? -6.849 -5.856 0.737 1.00 96.94 85 ALA A CA 1
ATOM 655 C C . ALA A 1 85 ? -7.972 -6.801 0.272 1.00 96.94 85 ALA A C 1
ATOM 657 O O . ALA A 1 85 ? -8.943 -6.367 -0.331 1.00 96.94 85 ALA A O 1
ATOM 658 N N . GLU A 1 86 ? -7.864 -8.093 0.587 1.00 96.69 86 GLU A N 1
ATOM 659 C CA . GLU A 1 86 ? -8.856 -9.121 0.249 1.00 96.69 86 GLU A CA 1
ATOM 660 C C . GLU A 1 86 ? -9.836 -9.406 1.404 1.00 96.69 86 GLU A C 1
ATOM 662 O O . GLU A 1 86 ? -10.674 -10.308 1.309 1.00 96.69 86 GLU A O 1
ATOM 667 N N . ALA A 1 87 ? -9.708 -8.699 2.532 1.00 96.75 87 ALA A N 1
ATOM 668 C CA . ALA A 1 87 ? -10.592 -8.880 3.673 1.00 96.75 87 ALA A CA 1
ATOM 669 C C . ALA A 1 87 ? -11.960 -8.223 3.422 1.00 96.75 87 ALA A C 1
ATOM 671 O O . ALA A 1 87 ? -12.056 -7.106 2.926 1.00 96.75 87 ALA A O 1
ATOM 672 N N . ASP A 1 88 ? -13.034 -8.910 3.812 1.00 96.81 88 ASP A N 1
ATOM 673 C CA . ASP A 1 88 ? -14.397 -8.386 3.684 1.00 96.81 88 ASP A CA 1
ATOM 674 C C . ASP A 1 88 ? -14.596 -7.132 4.558 1.00 96.81 88 ASP A C 1
ATOM 676 O O . ASP A 1 88 ? -14.307 -7.155 5.760 1.00 96.81 88 ASP A O 1
ATOM 680 N N . GLY A 1 89 ? -15.111 -6.052 3.965 1.00 96.62 89 GLY A N 1
ATOM 681 C CA . GLY A 1 89 ? -15.244 -4.744 4.612 1.00 96.62 89 GLY A CA 1
ATOM 682 C C . GLY A 1 89 ? -14.032 -3.813 4.457 1.00 96.62 89 GLY A C 1
ATOM 683 O O . GLY A 1 89 ? -13.996 -2.777 5.131 1.00 96.62 89 GLY A O 1
ATOM 684 N N . VAL A 1 90 ? -13.031 -4.186 3.650 1.00 97.81 90 VAL A N 1
ATOM 685 C CA . VAL A 1 90 ? -11.863 -3.357 3.313 1.00 97.81 90 VAL A CA 1
ATOM 686 C C . VAL A 1 90 ? -12.013 -2.793 1.902 1.00 97.81 90 VAL A C 1
ATOM 688 O O . VAL A 1 90 ? -12.152 -3.545 0.943 1.00 97.81 90 VAL A O 1
ATOM 691 N N . GLU A 1 91 ? -11.917 -1.469 1.792 1.00 96.56 91 GLU A N 1
ATOM 692 C CA . GLU A 1 91 ? -11.937 -0.740 0.520 1.00 96.56 91 GLU A CA 1
ATOM 693 C C . GLU A 1 91 ? -10.535 -0.675 -0.104 1.00 96.56 91 GLU A C 1
ATOM 695 O O . GLU A 1 91 ? -10.372 -0.897 -1.301 1.00 96.56 91 GLU A O 1
ATOM 700 N N . ASP A 1 92 ? -9.518 -0.362 0.706 1.00 95.75 92 ASP A N 1
ATOM 701 C CA . ASP A 1 92 ? -8.132 -0.209 0.251 1.00 95.75 92 ASP A CA 1
ATOM 702 C C . ASP A 1 92 ? -7.137 -0.404 1.407 1.00 95.75 92 ASP A C 1
ATOM 704 O O . ASP A 1 92 ? -7.480 -0.319 2.592 1.00 95.75 92 ASP A O 1
ATOM 708 N N . VAL A 1 93 ? -5.868 -0.635 1.075 1.00 97.00 93 VAL A N 1
ATOM 709 C CA . VAL A 1 93 ? -4.773 -0.754 2.034 1.00 97.00 93 VAL A CA 1
ATOM 710 C C . VAL A 1 93 ? -3.560 0.023 1.545 1.00 97.00 93 VAL A C 1
ATOM 712 O O . VAL A 1 93 ? -2.971 -0.288 0.518 1.00 97.00 93 VAL A O 1
ATOM 715 N N . ALA A 1 94 ? -3.105 0.990 2.341 1.00 93.38 94 ALA A N 1
ATOM 716 C CA . ALA A 1 94 ? -1.907 1.760 2.039 1.00 93.38 94 ALA A CA 1
ATOM 717 C C . ALA A 1 94 ? -0.744 1.391 2.962 1.00 93.38 94 ALA A C 1
ATOM 719 O O . ALA A 1 94 ? -0.823 1.487 4.193 1.00 93.38 94 ALA A O 1
ATOM 720 N N . LEU A 1 95 ? 0.394 1.071 2.347 1.00 93.00 95 LEU A N 1
ATOM 721 C CA . LEU A 1 95 ? 1.688 1.039 3.011 1.00 93.00 95 LEU A CA 1
ATOM 722 C C . LEU A 1 95 ? 2.421 2.362 2.836 1.00 93.00 95 LEU A C 1
ATOM 724 O O . LEU A 1 95 ? 2.600 2.870 1.731 1.00 93.00 95 LEU A O 1
ATOM 728 N N . ARG A 1 96 ? 2.949 2.876 3.944 1.00 88.25 96 ARG A N 1
ATOM 729 C CA . ARG A 1 96 ? 3.866 4.013 3.940 1.00 88.25 96 ARG A CA 1
ATOM 730 C C . ARG A 1 96 ? 5.089 3.731 4.785 1.00 88.25 96 ARG A C 1
ATOM 732 O O . ARG A 1 96 ? 5.060 3.026 5.801 1.00 88.25 96 ARG A O 1
ATOM 739 N N . ILE A 1 97 ? 6.191 4.331 4.373 1.00 85.19 97 ILE A N 1
ATOM 740 C CA . ILE A 1 97 ? 7.397 4.352 5.187 1.00 85.19 97 ILE A CA 1
ATOM 741 C C . ILE A 1 97 ? 7.085 5.209 6.404 1.00 85.19 97 ILE A C 1
ATOM 743 O O . ILE A 1 97 ? 6.590 6.326 6.278 1.00 85.19 97 ILE A O 1
ATOM 747 N N . ALA A 1 98 ? 7.299 4.636 7.586 1.00 77.62 98 ALA A N 1
ATOM 748 C CA . ALA A 1 98 ? 7.093 5.362 8.828 1.00 77.62 98 ALA A CA 1
ATOM 749 C C . ALA A 1 98 ? 8.054 6.558 8.879 1.00 77.62 98 ALA A C 1
ATOM 751 O O . ALA A 1 98 ? 9.182 6.454 8.389 1.00 77.62 98 ALA A O 1
ATOM 752 N N . ASP A 1 99 ? 7.623 7.664 9.485 1.00 75.62 99 ASP A N 1
ATOM 753 C CA . ASP A 1 99 ? 8.493 8.808 9.744 1.00 75.62 99 ASP A CA 1
ATOM 754 C C . ASP A 1 99 ? 9.591 8.388 10.726 1.00 75.62 99 ASP A C 1
ATOM 756 O O . ASP A 1 99 ? 9.405 8.360 11.941 1.00 75.62 99 ASP A O 1
ATOM 760 N N . VAL A 1 100 ? 10.732 7.985 10.171 1.00 74.62 100 VAL A N 1
ATOM 761 C CA . VAL A 1 100 ? 11.926 7.587 10.915 1.00 74.62 100 VAL A CA 1
ATOM 762 C C . VAL A 1 100 ? 12.965 8.701 10.855 1.00 74.62 100 VAL A C 1
ATOM 764 O O . VAL A 1 100 ? 13.173 9.315 9.805 1.00 74.62 100 VAL A O 1
ATOM 767 N N . ASP A 1 101 ? 13.619 8.949 11.988 1.00 78.19 101 ASP A N 1
ATOM 768 C CA . ASP A 1 101 ? 14.723 9.899 12.131 1.00 78.19 101 ASP A CA 1
ATOM 769 C C . ASP A 1 101 ? 15.998 9.140 12.564 1.00 78.19 101 ASP A C 1
ATOM 771 O O . ASP A 1 101 ? 15.977 8.483 13.610 1.00 78.19 101 ASP A O 1
ATOM 775 N N . PRO A 1 102 ? 17.095 9.162 11.776 1.00 83.69 102 PRO A N 1
ATOM 776 C CA . PRO A 1 102 ? 17.247 9.870 10.505 1.00 83.69 102 PRO A CA 1
ATOM 777 C C . PRO A 1 102 ? 16.462 9.221 9.364 1.00 83.69 102 PRO A C 1
ATOM 779 O O . PRO A 1 102 ? 16.356 7.995 9.266 1.00 83.69 102 PRO A O 1
ATOM 782 N N . ARG A 1 103 ? 15.968 10.061 8.447 1.00 82.06 103 ARG A N 1
ATOM 783 C CA . ARG A 1 103 ? 15.366 9.587 7.196 1.00 82.06 103 ARG A CA 1
ATOM 784 C C . ARG A 1 103 ? 16.392 8.776 6.398 1.00 82.06 103 ARG A C 1
ATOM 786 O O . ARG A 1 103 ? 17.560 9.175 6.328 1.00 82.06 103 ARG A O 1
ATOM 793 N N . PRO A 1 104 ? 15.987 7.661 5.769 1.00 86.50 104 PRO A N 1
ATOM 794 C CA . PRO A 1 104 ? 16.910 6.865 4.980 1.00 86.50 104 PRO A CA 1
ATOM 795 C C . PRO A 1 104 ? 17.376 7.664 3.759 1.00 86.50 104 PRO A C 1
ATOM 797 O O . PRO A 1 104 ? 16.597 8.370 3.126 1.00 86.50 104 PRO A O 1
ATOM 800 N N . SER A 1 105 ? 18.654 7.533 3.400 1.00 88.75 105 SER A N 1
ATOM 801 C CA . SER A 1 105 ? 19.219 8.217 2.228 1.00 88.75 105 SER A CA 1
ATOM 802 C C . SER A 1 105 ? 18.738 7.626 0.898 1.00 88.75 105 SER A C 1
ATOM 804 O O . SER A 1 105 ? 18.825 8.278 -0.144 1.00 88.75 105 SER A O 1
ATOM 806 N N . ARG A 1 106 ? 18.243 6.384 0.921 1.00 90.38 106 ARG A N 1
ATOM 807 C CA . ARG A 1 106 ? 17.727 5.649 -0.234 1.00 90.38 106 ARG A CA 1
ATOM 808 C C . ARG A 1 106 ? 16.456 4.899 0.118 1.00 90.38 106 ARG A C 1
ATOM 810 O O . ARG A 1 106 ? 16.234 4.538 1.271 1.00 90.38 106 ARG A O 1
ATOM 817 N N . ILE A 1 107 ? 15.665 4.637 -0.909 1.00 92.19 107 ILE A N 1
ATOM 818 C CA . ILE A 1 107 ? 14.362 4.002 -0.807 1.00 92.19 107 ILE A CA 1
ATOM 819 C C . ILE A 1 107 ? 14.147 3.062 -1.981 1.00 92.19 107 ILE A C 1
ATOM 821 O O . ILE A 1 107 ? 14.727 3.263 -3.050 1.00 92.19 107 ILE A O 1
ATOM 825 N N . GLY A 1 108 ? 13.339 2.035 -1.761 1.00 94.12 108 GLY A N 1
ATOM 826 C CA . GLY A 1 108 ? 12.815 1.192 -2.817 1.00 94.12 108 GLY A CA 1
ATOM 827 C C . GLY A 1 108 ? 11.555 1.809 -3.405 1.00 94.12 108 GLY A C 1
ATOM 828 O O . GLY A 1 108 ? 10.742 2.393 -2.689 1.00 94.12 108 GLY A O 1
ATOM 829 N N . VAL A 1 109 ? 11.403 1.675 -4.712 1.00 95.12 109 VAL A N 1
ATOM 830 C CA . VAL A 1 109 ? 10.199 2.029 -5.454 1.00 95.12 109 VAL A CA 1
ATOM 831 C C . VAL A 1 109 ? 9.716 0.774 -6.152 1.00 95.12 109 VAL A C 1
ATOM 833 O O . VAL A 1 109 ? 10.501 0.079 -6.800 1.00 95.12 109 VAL A O 1
ATOM 836 N N . ILE A 1 110 ? 8.429 0.492 -5.999 1.00 96.50 110 ILE A N 1
ATOM 837 C CA . ILE A 1 110 ? 7.743 -0.603 -6.674 1.00 96.50 110 ILE A CA 1
ATOM 838 C C . ILE A 1 110 ? 6.719 0.061 -7.590 1.00 96.50 110 ILE A C 1
ATOM 840 O O . ILE A 1 110 ? 5.863 0.787 -7.109 1.00 96.50 110 ILE A O 1
ATOM 844 N N . VAL A 1 111 ? 6.811 -0.127 -8.901 1.00 97.62 111 VAL A N 1
ATOM 845 C CA . VAL A 1 111 ? 5.799 0.335 -9.861 1.00 97.62 111 VAL A CA 1
ATOM 846 C C . VAL A 1 111 ? 4.960 -0.875 -10.223 1.00 97.62 111 VAL A C 1
ATOM 848 O O . VAL A 1 111 ? 5.423 -1.726 -10.981 1.00 97.62 111 VAL A O 1
ATOM 851 N N . ARG A 1 112 ? 3.766 -0.982 -9.639 1.00 97.25 112 ARG A N 1
ATOM 852 C CA . ARG A 1 112 ? 2.833 -2.088 -9.877 1.00 97.25 112 ARG A CA 1
ATOM 853 C C . ARG A 1 112 ? 2.083 -1.856 -11.179 1.00 97.25 112 ARG A C 1
ATOM 855 O O . ARG A 1 112 ? 1.597 -0.754 -11.431 1.00 97.25 112 ARG A O 1
ATOM 862 N N . LEU A 1 113 ? 1.998 -2.895 -11.996 1.00 98.00 113 LEU A N 1
ATOM 863 C CA . LEU A 1 113 ? 1.231 -2.874 -13.231 1.00 98.00 113 LEU A CA 1
ATOM 864 C C . LEU A 1 113 ? -0.191 -3.367 -12.977 1.00 98.00 113 LEU A C 1
ATOM 866 O O . LEU A 1 113 ? -0.409 -4.308 -12.208 1.00 98.00 113 LEU A O 1
ATOM 870 N N . GLU A 1 114 ? -1.146 -2.776 -13.686 1.00 96.25 114 GLU A N 1
ATOM 871 C CA . GLU A 1 114 ? -2.497 -3.315 -13.761 1.00 96.25 114 GLU A CA 1
ATOM 872 C C . GLU A 1 114 ? -2.469 -4.742 -14.328 1.00 96.25 114 GLU A C 1
ATOM 874 O O . GLU A 1 114 ? -1.729 -5.061 -15.268 1.00 96.25 114 GLU A O 1
ATOM 879 N N . SER A 1 115 ? -3.345 -5.608 -13.817 1.00 93.88 115 SER A N 1
ATOM 880 C CA . SER A 1 115 ? -3.487 -6.970 -14.346 1.00 93.88 115 SER A CA 1
ATOM 881 C C . SER A 1 115 ? -3.911 -6.984 -15.825 1.00 93.88 115 SER A C 1
ATOM 883 O O . SER A 1 115 ? -3.513 -7.883 -16.567 1.00 93.88 115 SER A O 1
ATOM 885 N N . SER A 1 116 ? -4.648 -5.957 -16.259 1.00 95.69 116 SER A N 1
ATOM 886 C CA . SER A 1 116 ? -5.136 -5.729 -17.624 1.00 95.69 116 SER A CA 1
ATOM 887 C C . SER A 1 116 ? -4.176 -4.968 -18.541 1.00 95.69 116 SER A C 1
ATOM 889 O O . SER A 1 116 ? -4.532 -4.727 -19.696 1.00 95.69 116 SER A O 1
ATOM 891 N N . ALA A 1 117 ? -2.981 -4.585 -18.075 1.00 97.31 117 ALA A N 1
ATOM 892 C CA . ALA A 1 117 ? -2.062 -3.777 -18.873 1.00 97.31 117 ALA A CA 1
ATOM 893 C C . ALA A 1 117 ? -1.711 -4.451 -20.217 1.00 97.31 117 ALA A C 1
ATOM 895 O O . ALA A 1 117 ? -1.372 -5.634 -20.300 1.00 97.31 117 ALA A O 1
ATOM 896 N N . THR A 1 118 ? -1.777 -3.685 -21.298 1.00 98.12 118 THR A N 1
ATOM 897 C CA . THR A 1 118 ? -1.389 -4.113 -22.648 1.00 98.12 118 THR A CA 1
ATOM 898 C C . THR A 1 118 ? 0.128 -4.101 -22.816 1.00 98.12 118 THR A C 1
ATOM 900 O O . THR A 1 118 ? 0.824 -3.342 -22.143 1.00 98.12 118 THR A O 1
ATOM 903 N N . ASP A 1 119 ? 0.660 -4.854 -23.781 1.00 97.88 119 ASP A N 1
ATOM 904 C CA . ASP A 1 119 ? 2.101 -4.854 -24.090 1.00 97.88 119 ASP A CA 1
ATOM 905 C C . ASP A 1 119 ? 2.646 -3.443 -24.372 1.00 97.88 119 ASP A C 1
ATOM 907 O O . ASP A 1 119 ? 3.762 -3.104 -23.978 1.00 97.88 119 ASP A O 1
ATOM 911 N N . GLN A 1 120 ? 1.837 -2.588 -25.010 1.00 98.12 120 GLN A N 1
ATOM 912 C CA . GLN A 1 120 ? 2.196 -1.193 -25.263 1.00 98.12 120 GLN A CA 1
ATOM 913 C C . GLN A 1 120 ? 2.322 -0.387 -23.963 1.00 98.12 120 GLN A C 1
ATOM 915 O O . GLN A 1 120 ? 3.272 0.385 -23.823 1.00 98.12 120 GLN A O 1
ATOM 920 N N . GLN A 1 121 ? 1.394 -0.564 -23.018 1.00 98.31 121 GLN A N 1
ATOM 921 C CA . GLN A 1 121 ? 1.458 0.076 -21.701 1.00 98.31 121 GLN A CA 1
ATOM 922 C C . GLN A 1 121 ? 2.664 -0.437 -20.907 1.00 98.31 121 GLN A C 1
ATOM 924 O O . GLN A 1 121 ? 3.456 0.371 -20.426 1.00 98.31 121 GLN A O 1
ATOM 929 N N . ARG A 1 122 ? 2.895 -1.758 -20.865 1.00 98.38 122 ARG A N 1
ATOM 930 C CA . ARG A 1 122 ? 4.069 -2.352 -20.193 1.00 98.38 122 ARG A CA 1
ATOM 931 C C . ARG A 1 122 ? 5.383 -1.786 -20.743 1.00 98.38 122 ARG A C 1
ATOM 933 O O . ARG A 1 122 ? 6.247 -1.375 -19.970 1.00 98.38 122 ARG A O 1
ATOM 940 N N . ALA A 1 123 ? 5.508 -1.677 -22.069 1.00 98.06 123 ALA A N 1
ATOM 941 C CA . ALA A 1 123 ? 6.681 -1.091 -22.718 1.00 98.06 123 ALA A CA 1
ATOM 942 C C . ALA A 1 123 ? 6.844 0.414 -22.425 1.00 98.06 123 ALA A C 1
ATOM 944 O O . ALA A 1 123 ? 7.969 0.907 -22.289 1.00 98.06 123 ALA A O 1
ATOM 945 N N . ALA A 1 124 ? 5.740 1.162 -22.320 1.00 98.25 124 ALA A N 1
ATOM 946 C CA . ALA A 1 124 ? 5.772 2.575 -21.950 1.00 98.25 124 ALA A CA 1
ATOM 947 C C . ALA A 1 124 ? 6.255 2.768 -20.504 1.00 98.25 124 ALA A C 1
ATOM 949 O O . ALA A 1 124 ? 7.120 3.616 -20.264 1.00 98.25 124 ALA A O 1
ATOM 950 N N . VAL A 1 125 ? 5.764 1.947 -19.570 1.00 98.19 125 VAL A N 1
ATOM 951 C CA . VAL A 1 125 ? 6.206 1.956 -18.169 1.00 98.19 125 VAL A CA 1
ATOM 952 C C . VAL A 1 125 ? 7.680 1.577 -18.061 1.00 98.19 125 VAL A C 1
ATOM 954 O O . VAL A 1 125 ? 8.441 2.309 -17.430 1.00 98.19 125 VAL A O 1
ATOM 957 N N . GLU A 1 126 ? 8.125 0.512 -18.738 1.00 98.06 126 GLU A N 1
ATOM 958 C CA . GLU A 1 126 ? 9.543 0.127 -18.772 1.00 98.06 126 GLU A CA 1
ATOM 959 C C . GLU A 1 126 ? 10.427 1.292 -19.230 1.00 98.06 126 GLU A C 1
ATOM 961 O O . GLU A 1 126 ? 11.416 1.641 -18.578 1.00 98.06 126 GLU A O 1
ATOM 966 N N . LYS A 1 127 ? 10.063 1.920 -20.354 1.00 97.88 127 LYS A N 1
ATOM 967 C CA . LYS A 1 127 ? 10.809 3.054 -20.900 1.00 97.88 127 LYS A CA 1
ATOM 968 C C . LYS A 1 127 ? 10.887 4.204 -19.896 1.00 97.88 127 LYS A C 1
ATOM 970 O O . LYS A 1 127 ? 11.952 4.806 -19.763 1.00 97.88 127 LYS A O 1
ATOM 975 N N . ALA A 1 128 ? 9.787 4.510 -19.211 1.00 97.25 128 ALA A N 1
ATOM 976 C CA . ALA A 1 128 ? 9.737 5.577 -18.219 1.00 97.25 128 ALA A CA 1
ATOM 977 C C . ALA A 1 128 ? 10.613 5.263 -16.998 1.00 97.25 128 ALA A C 1
ATOM 979 O O . ALA A 1 128 ? 11.426 6.099 -16.611 1.00 97.25 128 ALA A O 1
ATOM 980 N N . VAL A 1 129 ? 10.527 4.045 -16.451 1.00 97.00 129 VAL A N 1
ATOM 981 C CA . VAL A 1 129 ? 11.356 3.600 -15.319 1.00 97.00 129 VAL A CA 1
ATOM 982 C C . VAL A 1 129 ? 12.844 3.665 -15.670 1.00 97.00 129 VAL A C 1
ATOM 984 O O . VAL A 1 129 ? 13.638 4.221 -14.912 1.00 97.00 129 VAL A O 1
ATOM 987 N N . ARG A 1 130 ? 13.242 3.168 -16.848 1.00 96.31 130 ARG A N 1
ATOM 988 C CA . ARG A 1 130 ? 14.645 3.202 -17.300 1.00 96.31 130 ARG A CA 1
ATOM 989 C C . ARG A 1 130 ? 15.169 4.612 -17.579 1.00 96.31 130 ARG A C 1
ATOM 991 O O . ARG A 1 130 ? 16.381 4.811 -17.584 1.00 96.31 130 ARG A O 1
ATOM 998 N N . ALA A 1 131 ? 14.284 5.575 -17.827 1.00 95.56 131 ALA A N 1
ATOM 999 C CA . ALA A 1 131 ? 14.652 6.969 -18.055 1.00 95.56 131 ALA A CA 1
ATOM 1000 C C . ALA A 1 131 ? 14.903 7.753 -16.754 1.00 95.56 131 ALA A C 1
ATOM 1002 O O . ALA A 1 131 ? 15.383 8.887 -16.816 1.00 95.56 131 ALA A O 1
ATOM 1003 N N . LEU A 1 132 ? 14.610 7.175 -15.582 1.00 93.38 132 LEU A N 1
ATOM 1004 C CA . LEU A 1 132 ? 14.828 7.834 -14.297 1.00 93.38 132 LEU A CA 1
ATOM 1005 C C . LEU A 1 132 ? 16.334 7.965 -14.007 1.00 93.38 132 LEU A C 1
ATOM 1007 O O . LEU A 1 132 ? 17.028 6.958 -13.857 1.00 93.38 132 LEU A O 1
ATOM 1011 N N . PRO A 1 133 ? 16.866 9.190 -13.854 1.00 87.94 133 PRO A N 1
ATOM 1012 C CA . PRO A 1 133 ? 18.312 9.426 -13.824 1.00 87.94 133 PRO A CA 1
ATOM 1013 C C . PRO A 1 133 ? 19.013 8.877 -12.574 1.00 87.94 133 PRO A C 1
ATOM 1015 O O . PRO A 1 133 ? 20.227 8.684 -12.578 1.00 87.94 133 PRO A O 1
ATOM 1018 N N . THR A 1 134 ? 18.276 8.662 -11.482 1.00 89.75 134 THR A N 1
ATOM 1019 C CA . THR A 1 134 ? 18.829 8.253 -10.180 1.00 89.75 134 THR A CA 1
ATOM 1020 C C . THR A 1 134 ? 18.404 6.850 -9.747 1.00 89.75 134 THR A C 1
ATOM 1022 O O . THR A 1 134 ? 18.806 6.406 -8.663 1.00 89.75 134 THR A O 1
ATOM 1025 N N . ALA A 1 135 ? 17.634 6.150 -10.589 1.00 93.50 135 ALA A N 1
ATOM 1026 C CA . ALA A 1 135 ? 17.221 4.777 -10.351 1.00 93.50 135 ALA A CA 1
ATOM 1027 C C . ALA A 1 135 ? 18.417 3.820 -10.485 1.00 93.50 135 ALA A C 1
ATOM 1029 O O . ALA A 1 135 ? 19.240 3.932 -11.395 1.00 93.50 135 ALA A O 1
ATOM 1030 N N . LYS A 1 136 ? 18.526 2.877 -9.551 1.00 94.50 136 LYS A N 1
ATOM 1031 C CA . LYS A 1 136 ? 19.521 1.796 -9.552 1.00 94.50 136 LYS A CA 1
ATOM 1032 C C . LYS A 1 136 ? 18.829 0.463 -9.321 1.00 94.50 136 LYS A C 1
ATOM 1034 O O . LYS A 1 136 ? 17.720 0.449 -8.798 1.00 94.50 136 LYS A O 1
ATOM 1039 N N . SER A 1 137 ? 19.508 -0.628 -9.669 1.00 95.75 137 SER A N 1
ATOM 1040 C CA . SER A 1 137 ? 18.998 -1.989 -9.445 1.00 95.75 137 SER A CA 1
ATOM 1041 C C . SER A 1 137 ? 17.599 -2.170 -10.052 1.00 95.75 137 SER A C 1
ATOM 1043 O O . SER A 1 137 ? 16.698 -2.667 -9.395 1.00 95.75 137 SER A O 1
ATOM 1045 N N . ILE A 1 138 ? 17.398 -1.649 -11.273 1.00 97.44 138 ILE A N 1
ATOM 1046 C CA . ILE A 1 138 ? 16.104 -1.708 -11.959 1.00 97.44 138 ILE A CA 1
ATOM 1047 C C . ILE A 1 138 ? 15.869 -3.136 -12.430 1.00 97.44 138 ILE A C 1
ATOM 1049 O O . ILE A 1 138 ? 16.551 -3.606 -13.344 1.00 97.44 138 ILE A O 1
ATOM 1053 N N . GLU A 1 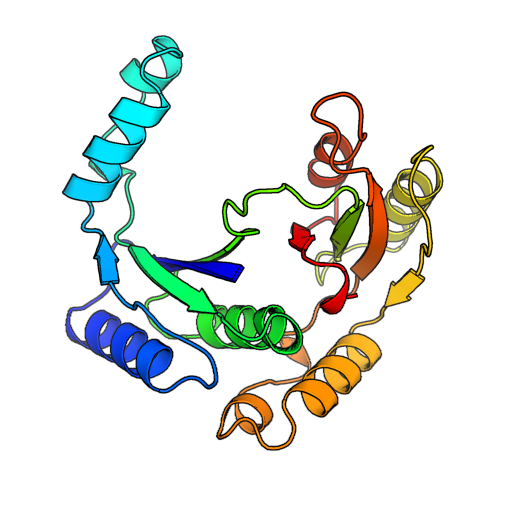139 ? 14.875 -3.779 -11.841 1.00 97.88 139 GLU A N 1
ATOM 1054 C CA . GLU A 1 139 ? 14.488 -5.152 -12.126 1.00 97.88 139 GLU A CA 1
ATOM 1055 C C . GLU A 1 139 ? 12.990 -5.221 -12.415 1.00 97.88 139 GLU A C 1
ATOM 1057 O O . GLU A 1 139 ? 12.193 -4.459 -11.864 1.00 97.88 139 GLU A O 1
ATOM 1062 N N . PHE A 1 140 ? 12.620 -6.117 -13.324 1.00 98.31 140 PHE A N 1
ATOM 1063 C CA . PHE A 1 140 ? 11.230 -6.478 -13.552 1.00 98.31 140 PHE A CA 1
ATOM 1064 C C . PHE A 1 140 ? 10.944 -7.771 -12.800 1.00 98.31 140 PHE A C 1
ATOM 1066 O O . PHE A 1 140 ? 11.723 -8.720 -12.888 1.00 98.31 140 PHE A O 1
ATOM 1073 N N . GLU A 1 141 ? 9.827 -7.799 -12.091 1.00 98.19 141 GLU A N 1
ATOM 1074 C CA . GLU A 1 141 ? 9.329 -8.964 -11.380 1.00 98.19 141 GLU A CA 1
ATOM 1075 C C . GLU A 1 141 ? 7.944 -9.309 -11.930 1.00 98.19 141 GLU A C 1
ATOM 1077 O O . GLU A 1 141 ? 7.018 -8.499 -11.845 1.00 98.19 141 GLU A O 1
ATOM 1082 N N . ASP A 1 142 ? 7.805 -10.504 -12.505 1.00 97.69 142 ASP A N 1
ATOM 1083 C CA . ASP A 1 142 ? 6.499 -11.019 -12.908 1.00 97.69 142 ASP A CA 1
ATOM 1084 C C . ASP A 1 142 ? 5.680 -11.513 -11.699 1.00 97.69 142 ASP A C 1
ATOM 1086 O O . ASP A 1 142 ? 6.168 -11.599 -10.570 1.00 97.69 142 ASP A O 1
ATOM 1090 N N . ARG A 1 143 ? 4.400 -11.827 -11.929 1.00 96.31 143 ARG A N 1
ATOM 1091 C CA . ARG A 1 143 ? 3.467 -12.229 -10.867 1.00 96.31 143 ARG A CA 1
ATOM 1092 C C . ARG A 1 143 ? 3.928 -13.477 -10.106 1.00 96.31 143 ARG A C 1
ATOM 1094 O O . ARG A 1 143 ? 3.786 -13.520 -8.880 1.00 96.31 143 ARG A O 1
ATOM 1101 N N . ASP A 1 144 ? 4.454 -14.469 -10.817 1.00 97.19 144 ASP A N 1
ATOM 1102 C CA . ASP A 1 144 ? 4.857 -15.747 -10.230 1.00 97.19 144 ASP A CA 1
ATOM 1103 C C . ASP A 1 144 ? 6.125 -15.558 -9.388 1.00 97.19 144 ASP A C 1
ATOM 1105 O O . ASP A 1 144 ? 6.186 -16.018 -8.247 1.00 97.19 144 ASP A O 1
ATOM 1109 N N . ALA A 1 145 ? 7.097 -14.794 -9.894 1.00 97.94 145 ALA A N 1
ATOM 1110 C CA . ALA A 1 145 ? 8.293 -14.407 -9.153 1.00 97.94 145 ALA A CA 1
ATOM 1111 C C . ALA A 1 145 ? 7.949 -13.605 -7.885 1.00 97.94 145 ALA A C 1
ATOM 1113 O O . ALA A 1 145 ? 8.468 -13.908 -6.806 1.00 97.94 145 ALA A O 1
ATOM 1114 N N . ALA A 1 146 ? 7.017 -12.649 -7.983 1.00 97.44 146 ALA A N 1
ATOM 1115 C CA . ALA A 1 146 ? 6.528 -11.886 -6.837 1.00 97.44 146 ALA A CA 1
ATOM 1116 C C . ALA A 1 146 ? 5.881 -12.791 -5.781 1.00 97.44 146 ALA A C 1
ATOM 1118 O O . ALA A 1 146 ? 6.153 -12.649 -4.584 1.00 97.44 146 ALA A O 1
ATOM 1119 N N . TYR A 1 147 ? 5.050 -13.745 -6.212 1.00 97.69 147 TYR A N 1
ATOM 1120 C CA . TYR A 1 147 ? 4.422 -14.706 -5.312 1.00 97.69 147 TYR A CA 1
ATOM 1121 C C . TYR A 1 147 ? 5.461 -15.573 -4.605 1.00 97.69 147 TYR A C 1
ATOM 1123 O O . TYR A 1 147 ? 5.423 -15.674 -3.379 1.00 97.69 147 TYR A O 1
ATOM 1131 N N . GLU A 1 148 ? 6.415 -16.149 -5.336 1.00 97.38 148 GLU A N 1
ATOM 1132 C CA . GLU A 1 148 ? 7.448 -17.001 -4.745 1.00 97.38 148 GLU A CA 1
ATOM 1133 C C . GLU A 1 148 ? 8.321 -16.232 -3.746 1.00 97.38 148 GLU A C 1
ATOM 1135 O O . GLU A 1 148 ? 8.502 -16.697 -2.616 1.00 97.38 148 GLU A O 1
ATOM 1140 N N . ARG A 1 149 ? 8.761 -15.010 -4.082 1.00 96.81 149 ARG A N 1
ATOM 1141 C CA . ARG A 1 149 ? 9.525 -14.149 -3.161 1.00 96.81 149 ARG A CA 1
ATOM 1142 C C . ARG A 1 149 ? 8.752 -13.881 -1.870 1.00 96.81 149 ARG A C 1
ATOM 1144 O O . ARG A 1 149 ? 9.304 -14.005 -0.774 1.00 96.81 149 ARG A O 1
ATOM 1151 N N . LEU A 1 150 ? 7.478 -13.503 -1.969 1.00 96.75 150 LEU A N 1
ATOM 1152 C CA . LEU A 1 150 ? 6.654 -13.215 -0.793 1.00 96.75 150 LEU A CA 1
ATOM 1153 C C . LEU A 1 150 ? 6.347 -14.482 0.013 1.00 96.75 150 LEU A C 1
ATOM 1155 O O . LEU A 1 150 ? 6.431 -14.454 1.243 1.00 96.75 150 LEU A O 1
ATOM 1159 N N . ARG A 1 151 ? 6.060 -15.605 -0.653 1.00 95.94 151 ARG A N 1
ATOM 1160 C CA . ARG A 1 151 ? 5.834 -16.912 -0.022 1.00 95.94 151 ARG A CA 1
ATOM 1161 C C . ARG A 1 151 ? 7.052 -17.348 0.787 1.00 95.94 151 ARG A C 1
ATOM 1163 O O . ARG A 1 151 ? 6.894 -17.791 1.924 1.00 95.94 151 ARG A O 1
ATOM 1170 N N . GLU A 1 152 ? 8.255 -17.190 0.238 1.00 95.69 152 GLU A N 1
ATOM 1171 C CA . GLU A 1 152 ? 9.515 -17.466 0.932 1.00 95.69 152 GLU A CA 1
ATOM 1172 C C . GLU A 1 152 ? 9.713 -16.563 2.154 1.00 95.69 152 GLU A C 1
ATOM 1174 O O . GLU A 1 152 ? 9.986 -17.062 3.246 1.00 95.69 152 GLU A O 1
ATOM 1179 N N . ARG A 1 153 ? 9.493 -15.250 2.016 1.00 95.25 153 ARG A N 1
ATOM 1180 C CA . ARG A 1 153 ? 9.607 -14.289 3.133 1.00 95.25 153 ARG A CA 1
ATOM 1181 C C . ARG A 1 153 ? 8.587 -14.543 4.247 1.00 95.25 153 ARG A C 1
ATOM 1183 O O . ARG A 1 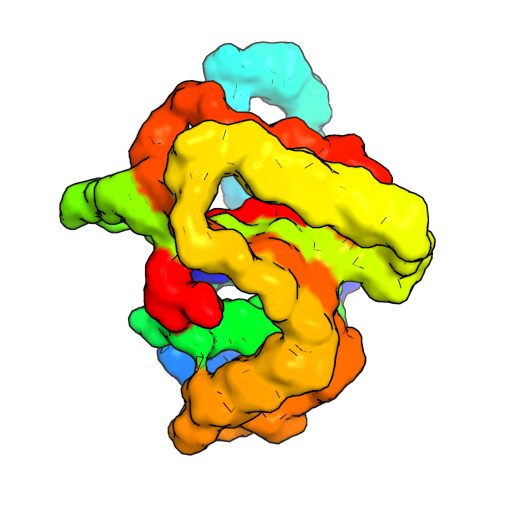153 ? 8.864 -14.272 5.417 1.00 95.25 153 ARG A O 1
ATOM 1190 N N . CYS A 1 154 ? 7.426 -15.099 3.905 1.00 95.50 154 CYS A N 1
ATOM 1191 C CA . CYS A 1 154 ? 6.380 -15.455 4.860 1.00 95.50 154 CYS A CA 1
ATOM 1192 C C . CYS A 1 154 ? 6.599 -16.811 5.552 1.00 95.50 154 CYS A C 1
ATOM 1194 O O . CYS A 1 154 ? 5.810 -17.171 6.431 1.00 95.50 154 CYS A O 1
ATOM 1196 N N . GLN A 1 155 ? 7.640 -17.579 5.208 1.00 93.75 155 GLN A N 1
ATOM 1197 C CA . GLN A 1 155 ? 7.892 -18.871 5.852 1.00 93.75 155 GLN A CA 1
ATOM 1198 C C . GLN A 1 155 ? 8.069 -18.714 7.369 1.00 93.75 155 GLN A C 1
ATOM 1200 O O . GLN A 1 155 ? 8.858 -17.907 7.859 1.00 93.75 155 GLN A O 1
ATOM 1205 N N . GLY A 1 156 ? 7.300 -19.494 8.133 1.00 91.25 156 GLY A N 1
ATOM 1206 C CA . GLY A 1 156 ? 7.304 -19.436 9.598 1.00 91.25 156 GLY A CA 1
ATOM 1207 C C . GLY A 1 156 ? 6.609 -18.205 10.196 1.00 91.25 156 GLY A C 1
ATOM 1208 O O . GLY A 1 156 ? 6.672 -18.009 11.408 1.00 91.25 156 GLY A O 1
ATOM 1209 N N . LYS A 1 157 ? 5.923 -17.384 9.390 1.00 91.06 157 LYS A N 1
ATOM 1210 C CA . LYS A 1 157 ? 5.195 -16.180 9.831 1.00 91.06 157 LYS A CA 1
ATOM 1211 C C . LYS A 1 157 ? 3.704 -16.472 10.044 1.00 91.06 157 LYS A C 1
ATOM 1213 O O . LYS A 1 157 ? 2.839 -15.733 9.589 1.00 91.06 157 LYS A O 1
ATOM 1218 N N . GLY A 1 158 ? 3.399 -17.572 10.733 1.00 86.19 158 GLY A N 1
ATOM 1219 C CA . GLY A 1 158 ? 2.020 -18.002 10.982 1.00 86.19 158 GLY A CA 1
ATOM 1220 C C . GLY A 1 158 ? 1.219 -18.212 9.692 1.00 86.19 158 GLY A C 1
ATOM 1221 O O . GLY A 1 158 ? 1.757 -18.665 8.678 1.00 86.19 158 GLY A O 1
ATOM 1222 N N . ASP A 1 159 ? -0.061 -17.846 9.730 1.00 88.25 159 ASP A N 1
ATOM 1223 C CA . ASP A 1 159 ? -1.012 -18.119 8.646 1.00 88.25 159 ASP A CA 1
ATOM 1224 C C . ASP A 1 159 ? -0.832 -17.222 7.414 1.00 88.25 159 ASP A C 1
ATOM 1226 O O . ASP A 1 159 ? -1.461 -17.476 6.389 1.00 88.25 159 ASP A O 1
ATOM 1230 N N . LEU A 1 160 ? 0.045 -16.211 7.467 1.00 91.94 160 LEU A N 1
ATOM 1231 C CA . LEU A 1 160 ? 0.258 -15.277 6.356 1.00 91.94 160 LEU A CA 1
ATOM 1232 C C . LEU A 1 160 ? 0.672 -16.008 5.068 1.00 91.94 160 LEU A C 1
ATOM 1234 O O . LEU A 1 160 ? 0.135 -15.737 3.999 1.00 91.94 160 LEU A O 1
ATOM 1238 N N . SER A 1 161 ? 1.562 -16.999 5.187 1.00 87.12 161 SER A N 1
ATOM 1239 C CA . SER A 1 161 ? 1.989 -17.840 4.057 1.00 87.12 161 SER A CA 1
ATOM 1240 C C . SER A 1 161 ? 0.863 -18.676 3.435 1.00 87.12 161 SER A C 1
ATOM 1242 O O . SER A 1 161 ? 0.922 -18.980 2.248 1.00 87.12 161 SER A O 1
ATOM 1244 N N . THR A 1 162 ? -0.160 -19.031 4.218 1.00 89.38 162 THR A N 1
ATOM 1245 C CA . THR A 1 162 ? -1.323 -19.810 3.762 1.00 89.38 162 THR A CA 1
ATOM 1246 C C . THR A 1 162 ? -2.404 -18.904 3.172 1.00 89.38 162 THR A C 1
ATOM 1248 O O . THR A 1 162 ? -3.162 -19.324 2.299 1.00 89.38 162 THR A O 1
ATOM 1251 N N . GLN A 1 163 ? -2.499 -17.666 3.664 1.00 94.62 163 GLN A N 1
ATOM 1252 C CA . GLN A 1 163 ? -3.465 -16.672 3.199 1.00 94.62 163 GLN A CA 1
ATOM 1253 C C . GLN A 1 163 ? -3.036 -16.018 1.884 1.00 94.62 163 GLN A C 1
ATOM 1255 O O . GLN A 1 163 ? -3.901 -15.721 1.065 1.00 94.62 163 GLN A O 1
ATOM 1260 N N . LEU A 1 164 ? -1.731 -15.837 1.661 1.00 95.94 164 LEU A N 1
ATOM 1261 C CA . LEU A 1 164 ? -1.192 -15.292 0.419 1.00 95.94 164 LEU A CA 1
ATOM 1262 C C . LEU A 1 164 ? -1.460 -16.235 -0.765 1.00 95.94 164 LEU A C 1
ATOM 1264 O O . LEU A 1 164 ? -1.116 -17.419 -0.727 1.00 95.94 164 LEU A O 1
ATOM 1268 N N . ARG A 1 165 ? -2.023 -15.698 -1.851 1.00 95.62 165 ARG A N 1
ATOM 1269 C CA . ARG A 1 165 ? -2.353 -16.456 -3.067 1.00 95.62 165 ARG A CA 1
ATOM 1270 C C . ARG A 1 165 ? -1.692 -15.842 -4.306 1.00 95.62 165 ARG A C 1
ATOM 1272 O O . ARG A 1 165 ? -1.556 -14.621 -4.351 1.00 95.62 165 ARG A O 1
ATOM 1279 N N . PRO A 1 166 ? -1.349 -16.640 -5.336 1.00 94.75 166 PRO A N 1
ATOM 1280 C CA . PRO A 1 166 ? -0.685 -16.132 -6.541 1.00 94.75 166 PRO A CA 1
ATOM 1281 C C . PRO A 1 166 ? -1.447 -15.013 -7.258 1.00 94.75 166 PRO A C 1
ATOM 1283 O O . PRO A 1 166 ? -0.840 -14.102 -7.798 1.00 94.75 166 PRO A O 1
ATOM 1286 N N . GLN A 1 167 ? -2.782 -15.037 -7.253 1.00 94.31 167 GLN A N 1
ATOM 1287 C CA . GLN A 1 167 ? -3.580 -14.002 -7.916 1.00 94.31 167 GLN A CA 1
ATOM 1288 C C . GLN A 1 167 ? -3.514 -12.624 -7.245 1.00 94.31 167 GLN A C 1
ATOM 1290 O O . GLN A 1 167 ? -3.879 -11.645 -7.886 1.00 94.31 167 GLN A O 1
ATOM 1295 N N . MET A 1 168 ? -3.073 -12.555 -5.983 1.00 95.56 168 MET A N 1
ATOM 1296 C CA . MET A 1 168 ? -2.944 -11.295 -5.246 1.00 95.56 168 MET A CA 1
ATOM 1297 C C . MET A 1 168 ? -1.694 -10.518 -5.674 1.00 95.56 168 MET A C 1
ATOM 1299 O O . MET A 1 168 ? -1.592 -9.331 -5.404 1.00 95.56 168 MET A O 1
ATOM 1303 N N . THR A 1 169 ? -0.700 -11.163 -6.293 1.00 96.12 169 THR A N 1
ATOM 1304 C CA . THR A 1 169 ? 0.539 -10.476 -6.665 1.00 96.12 169 THR A CA 1
ATOM 1305 C C . THR A 1 169 ? 0.418 -9.753 -8.005 1.00 96.12 169 THR A C 1
ATOM 1307 O O . THR A 1 169 ? -0.350 -10.116 -8.905 1.00 96.12 169 THR A O 1
ATOM 1310 N N . HIS A 1 170 ? 1.217 -8.700 -8.141 1.00 95.56 170 HIS A N 1
ATOM 1311 C CA . HIS A 1 170 ? 1.245 -7.835 -9.311 1.00 95.56 170 HIS A CA 1
ATOM 1312 C C . HIS A 1 170 ? 2.591 -7.972 -10.011 1.00 95.56 170 HIS A C 1
ATOM 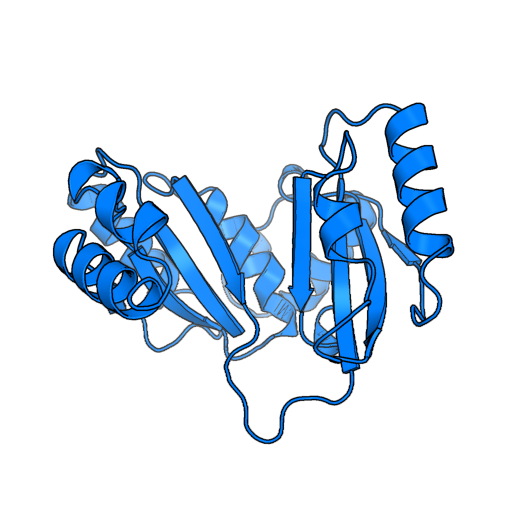1314 O O . HIS A 1 170 ? 3.626 -8.111 -9.358 1.00 95.56 170 HIS A O 1
ATOM 1320 N N . GLU A 1 171 ? 2.579 -7.874 -11.337 1.00 97.81 171 GLU A N 1
ATOM 1321 C CA . GLU A 1 171 ? 3.815 -7.586 -12.057 1.00 97.81 171 GLU A CA 1
ATOM 1322 C C . GLU A 1 171 ? 4.311 -6.198 -11.654 1.00 97.81 171 GLU A C 1
ATOM 1324 O O . GLU A 1 171 ? 3.512 -5.275 -11.456 1.00 97.81 171 GLU A O 1
ATOM 1329 N N . SER A 1 172 ? 5.623 -6.035 -11.523 1.00 98.31 172 SER A N 1
ATOM 1330 C CA . SER A 1 172 ? 6.174 -4.771 -11.059 1.00 98.31 172 SER A CA 1
ATOM 1331 C C . SER A 1 172 ? 7.571 -4.474 -11.581 1.00 98.31 172 SER A C 1
ATOM 1333 O O . SER A 1 172 ? 8.378 -5.369 -11.820 1.00 98.31 172 SER A O 1
ATOM 1335 N N . TRP A 1 173 ? 7.871 -3.183 -11.712 1.00 98.38 173 TRP A N 1
ATOM 1336 C CA . TRP A 1 173 ? 9.246 -2.702 -11.799 1.00 98.38 173 TRP A CA 1
ATOM 1337 C C . TRP A 1 173 ? 9.728 -2.293 -10.414 1.00 98.38 173 TRP A C 1
ATOM 1339 O O . TRP A 1 173 ? 9.102 -1.466 -9.753 1.00 98.38 173 TRP A O 1
ATOM 1349 N N . ARG A 1 174 ? 10.855 -2.850 -9.985 1.00 97.94 174 ARG A N 1
ATOM 1350 C CA . ARG A 1 174 ? 11.459 -2.629 -8.673 1.00 97.94 174 ARG A CA 1
ATOM 1351 C C . ARG A 1 174 ? 12.804 -1.952 -8.849 1.00 97.94 174 ARG A C 1
ATOM 1353 O O . ARG A 1 174 ? 13.606 -2.377 -9.674 1.00 97.94 174 ARG A O 1
ATOM 1360 N N . PHE A 1 175 ? 13.044 -0.870 -8.119 1.00 97.06 175 PHE A N 1
ATOM 1361 C CA . PHE A 1 175 ? 14.319 -0.162 -8.183 1.00 97.06 175 PHE A CA 1
ATOM 1362 C C . PHE A 1 175 ? 14.578 0.662 -6.933 1.00 97.06 175 PHE A C 1
ATOM 1364 O O . PHE A 1 175 ? 13.685 0.978 -6.153 1.00 97.06 175 PHE A O 1
ATOM 1371 N N . GLU A 1 176 ? 15.829 1.059 -6.761 1.00 95.19 176 GLU A N 1
ATOM 1372 C CA . GLU A 1 176 ? 16.247 1.930 -5.679 1.00 95.19 176 GLU A CA 1
ATOM 1373 C C . GLU A 1 176 ? 16.456 3.366 -6.151 1.00 95.19 176 GLU A C 1
ATOM 1375 O O . GLU A 1 176 ? 17.072 3.600 -7.195 1.00 95.19 176 GLU A O 1
ATOM 1380 N N . MET A 1 177 ? 16.133 4.348 -5.315 1.00 92.31 177 MET A N 1
ATOM 1381 C CA . MET A 1 177 ? 16.471 5.745 -5.589 1.00 92.31 177 MET A CA 1
ATOM 1382 C C . MET A 1 177 ? 16.771 6.563 -4.324 1.00 92.31 177 MET A C 1
ATOM 1384 O O . MET A 1 177 ? 16.449 6.128 -3.219 1.00 92.31 177 MET A O 1
ATOM 1388 N N . PRO A 1 178 ? 17.421 7.737 -4.444 1.00 90.12 178 PRO A N 1
ATOM 1389 C CA . PRO A 1 178 ? 17.588 8.662 -3.324 1.00 90.12 178 PRO A CA 1
ATOM 1390 C C . PRO A 1 178 ? 16.242 9.187 -2.809 1.00 90.12 178 PRO A C 1
ATOM 1392 O O . PRO A 1 178 ? 15.383 9.558 -3.610 1.00 90.12 178 PRO A O 1
ATOM 1395 N N . LEU A 1 179 ? 16.083 9.286 -1.488 1.00 82.81 179 LEU A N 1
ATOM 1396 C CA . LEU A 1 179 ? 14.927 9.944 -0.870 1.00 82.81 179 LEU A CA 1
ATOM 1397 C C . LEU A 1 179 ? 15.157 11.465 -0.833 1.00 82.81 179 LEU A C 1
ATOM 1399 O O . LEU A 1 179 ? 15.410 12.050 0.219 1.00 82.81 179 LEU A O 1
ATOM 1403 N N . ASN A 1 180 ? 15.118 12.106 -2.001 1.00 71.69 180 ASN A N 1
ATOM 1404 C CA . ASN A 1 180 ? 15.304 13.552 -2.135 1.00 71.69 180 ASN A CA 1
ATOM 1405 C C . ASN A 1 180 ? 13.964 14.195 -2.526 1.00 71.69 180 ASN A C 1
ATOM 1407 O O . ASN A 1 180 ? 13.272 13.685 -3.403 1.00 71.69 180 ASN A O 1
ATOM 1411 N N . GLY A 1 181 ? 13.594 15.298 -1.869 1.00 55.44 181 GLY A N 1
ATOM 1412 C CA . GLY A 1 181 ? 12.239 15.870 -1.904 1.00 55.44 181 GLY A CA 1
ATOM 1413 C C . GLY A 1 181 ? 11.768 16.501 -3.222 1.00 55.44 181 GLY A C 1
ATOM 1414 O O . GLY A 1 181 ? 10.603 16.867 -3.304 1.00 55.44 181 GLY A O 1
ATOM 1415 N N . GLU A 1 182 ? 12.610 16.617 -4.253 1.00 53.88 182 GLU A N 1
ATOM 1416 C CA . GLU A 1 182 ? 12.235 17.233 -5.535 1.00 53.88 182 GLU A CA 1
ATOM 1417 C C . GLU A 1 182 ? 12.823 16.465 -6.732 1.00 53.88 182 GLU A C 1
ATOM 1419 O O . GLU A 1 182 ? 13.969 16.014 -6.697 1.00 53.88 182 GLU A O 1
ATOM 1424 N N . GLY A 1 183 ? 12.041 16.336 -7.813 1.00 57.44 183 GLY A N 1
ATOM 1425 C CA . GLY A 1 183 ? 12.542 15.932 -9.136 1.00 57.44 183 GLY A CA 1
ATOM 1426 C C . GLY A 1 183 ? 12.839 14.442 -9.343 1.00 57.44 183 GLY A C 1
ATOM 1427 O O . GLY A 1 183 ? 13.591 14.100 -10.252 1.00 57.44 183 GLY A O 1
ATOM 1428 N N . SER A 1 184 ? 12.267 13.541 -8.538 1.00 69.06 184 SER A N 1
ATOM 1429 C CA . SER A 1 184 ? 12.512 12.095 -8.670 1.00 69.06 184 SER A CA 1
ATOM 1430 C C . SER A 1 184 ? 11.891 11.461 -9.924 1.00 69.06 184 SER A C 1
ATOM 1432 O O . SER A 1 184 ? 12.278 10.354 -10.283 1.00 69.06 184 SER A O 1
ATOM 1434 N N . GLY A 1 185 ? 10.922 12.121 -10.572 1.00 80.12 185 GLY A N 1
ATOM 1435 C CA . GLY A 1 185 ? 10.148 11.571 -11.698 1.00 80.12 185 GLY A CA 1
ATOM 1436 C C . GLY A 1 185 ? 9.131 10.489 -11.301 1.00 80.12 185 GLY A C 1
ATOM 1437 O O . GLY A 1 185 ? 8.333 10.067 -12.128 1.00 80.12 185 GLY A O 1
ATOM 1438 N N . VAL A 1 186 ? 9.099 10.066 -10.030 1.00 85.38 186 VAL A N 1
ATOM 1439 C CA . VAL A 1 186 ? 8.200 8.998 -9.544 1.00 85.38 186 VAL A CA 1
ATOM 1440 C C . VAL A 1 186 ? 6.730 9.390 -9.656 1.00 85.38 186 VAL A C 1
ATOM 1442 O O . VAL A 1 186 ? 5.903 8.566 -10.033 1.00 85.38 186 VAL A O 1
ATOM 1445 N N . GLY A 1 187 ? 6.403 10.657 -9.383 1.00 85.94 187 GLY A N 1
ATOM 1446 C CA . GLY A 1 187 ? 5.033 11.158 -9.516 1.00 85.94 187 GLY A CA 1
ATOM 1447 C C . GLY A 1 187 ? 4.497 11.096 -10.950 1.00 85.94 187 GLY A C 1
ATOM 1448 O O . GLY A 1 187 ? 3.287 11.025 -11.137 1.00 85.94 187 GLY A O 1
ATOM 1449 N N . ASP A 1 188 ? 5.377 11.083 -11.956 1.00 91.25 188 ASP A N 1
ATOM 1450 C CA . ASP A 1 188 ? 4.974 10.935 -13.356 1.00 91.25 188 ASP A CA 1
ATOM 1451 C C . ASP A 1 188 ? 4.676 9.474 -13.709 1.00 91.25 188 ASP A C 1
ATOM 1453 O O . ASP A 1 188 ? 3.801 9.225 -14.533 1.00 91.25 188 ASP A O 1
ATOM 1457 N N . LEU A 1 189 ? 5.324 8.509 -13.040 1.00 94.25 189 LEU A N 1
ATOM 1458 C CA . LEU A 1 189 ? 5.048 7.078 -13.223 1.00 94.25 189 LEU A CA 1
ATOM 1459 C C . LEU A 1 189 ? 3.618 6.724 -12.811 1.00 94.25 189 LEU A C 1
ATOM 1461 O O . LEU A 1 189 ? 2.959 5.969 -13.511 1.00 94.25 189 LEU A O 1
ATOM 1465 N N . MET A 1 190 ? 3.124 7.307 -11.714 1.00 91.50 190 MET A N 1
ATOM 1466 C CA . MET A 1 190 ? 1.759 7.079 -11.213 1.00 91.50 190 MET A CA 1
ATOM 1467 C C . MET A 1 190 ? 0.674 7.538 -12.202 1.00 91.50 190 MET A C 1
ATOM 1469 O O . MET A 1 190 ? -0.474 7.132 -12.084 1.00 91.50 190 MET A O 1
ATOM 1473 N N . ARG A 1 191 ? 1.018 8.392 -13.174 1.00 94.44 191 ARG A N 1
ATOM 1474 C CA . ARG A 1 191 ? 0.081 8.899 -14.188 1.00 94.44 191 ARG A CA 1
ATOM 1475 C C . ARG A 1 191 ? 0.123 8.113 -15.498 1.00 94.44 191 ARG A C 1
ATOM 1477 O O . ARG A 1 191 ? -0.553 8.505 -16.445 1.00 94.44 191 ARG A O 1
ATOM 1484 N N . LEU A 1 192 ? 0.965 7.085 -15.597 1.00 96.88 192 LEU A N 1
ATOM 1485 C CA . LEU A 1 192 ? 1.071 6.275 -16.805 1.00 96.88 192 LEU A CA 1
ATOM 1486 C C . LEU A 1 192 ? -0.075 5.269 -16.871 1.00 96.88 192 LEU A C 1
ATOM 1488 O O . LEU A 1 192 ? -0.359 4.580 -15.896 1.00 96.88 192 LEU A O 1
ATOM 1492 N N . ASP A 1 193 ? -0.674 5.136 -18.053 1.00 97.25 193 ASP A N 1
ATOM 1493 C CA . ASP A 1 193 ? -1.683 4.111 -18.301 1.00 97.25 193 ASP A CA 1
ATOM 1494 C C . ASP A 1 193 ? -1.108 2.707 -18.041 1.00 97.25 193 ASP A C 1
ATOM 1496 O O . ASP A 1 193 ? -0.016 2.373 -18.517 1.00 97.25 193 ASP A O 1
ATOM 1500 N N . GLY A 1 194 ? -1.866 1.866 -17.335 1.00 96.44 194 GLY A N 1
ATOM 1501 C CA . GLY A 1 194 ? -1.445 0.516 -16.958 1.00 96.44 194 GLY A CA 1
ATOM 1502 C C . GLY A 1 194 ? -0.602 0.447 -15.681 1.00 96.44 194 GLY A C 1
ATOM 1503 O O . GLY A 1 194 ? -0.108 -0.636 -15.363 1.00 96.44 194 GLY A O 1
ATOM 1504 N N . VAL A 1 195 ? -0.428 1.559 -14.956 1.00 97.62 195 VAL A N 1
ATOM 1505 C CA . VAL A 1 195 ? 0.140 1.582 -13.599 1.00 97.62 195 VAL A CA 1
ATOM 1506 C C . VAL A 1 195 ? -0.988 1.586 -12.575 1.00 97.62 195 VAL A C 1
ATOM 1508 O O . VAL A 1 195 ? -1.815 2.488 -12.558 1.00 97.62 195 VAL A O 1
ATOM 1511 N N . ASP A 1 196 ? -0.962 0.593 -11.694 1.00 94.50 196 ASP A N 1
ATOM 1512 C CA . ASP A 1 196 ? -1.926 0.416 -10.604 1.00 94.50 196 ASP A CA 1
ATOM 1513 C C . ASP A 1 196 ? -1.515 1.215 -9.356 1.00 94.50 196 ASP A C 1
ATOM 1515 O O . ASP A 1 196 ? -2.327 1.823 -8.667 1.00 94.50 196 ASP A O 1
ATOM 1519 N N . GLY A 1 197 ? -0.209 1.297 -9.093 1.00 93.31 197 GLY A N 1
ATOM 1520 C CA . GLY A 1 197 ? 0.308 2.062 -7.968 1.00 93.31 197 GLY A CA 1
ATOM 1521 C C . GLY A 1 197 ? 1.825 2.153 -7.953 1.00 93.31 197 GLY A C 1
ATOM 1522 O O . GLY A 1 197 ? 2.527 1.378 -8.607 1.00 93.31 197 GLY A O 1
ATOM 1523 N N . VAL A 1 198 ? 2.345 3.104 -7.171 1.00 94.56 198 VAL A N 1
ATOM 1524 C CA . VAL A 1 198 ? 3.794 3.304 -7.009 1.00 94.56 198 VAL A CA 1
ATOM 1525 C C . VAL A 1 198 ? 4.205 3.356 -5.528 1.00 94.56 198 VAL A C 1
ATOM 1527 O O . VAL A 1 198 ? 4.560 4.431 -5.032 1.00 94.56 198 VAL A O 1
ATOM 1530 N N . PRO A 1 199 ? 4.136 2.235 -4.776 1.00 92.06 199 PRO A N 1
ATOM 1531 C CA . PRO A 1 199 ? 4.545 2.225 -3.377 1.00 92.06 199 PRO A CA 1
ATOM 1532 C C . PRO A 1 199 ? 6.016 2.602 -3.185 1.00 92.06 199 PRO A C 1
ATOM 1534 O O . PRO A 1 199 ? 6.920 2.086 -3.852 1.00 92.06 199 PRO A O 1
ATOM 1537 N N . LEU A 1 200 ? 6.258 3.463 -2.195 1.00 91.25 200 LEU A N 1
ATOM 1538 C CA . LEU A 1 200 ? 7.587 3.690 -1.639 1.00 91.25 200 LEU A CA 1
ATOM 1539 C C . LEU A 1 200 ? 7.810 2.706 -0.492 1.00 91.25 200 LEU A C 1
ATOM 1541 O O . LEU A 1 200 ? 7.007 2.629 0.439 1.00 91.25 200 LEU A O 1
ATOM 1545 N N . ALA A 1 201 ? 8.924 1.985 -0.534 1.00 91.25 201 ALA A N 1
ATOM 1546 C CA . ALA A 1 201 ? 9.230 0.921 0.410 1.00 91.25 201 ALA A CA 1
ATOM 1547 C C . ALA A 1 201 ? 10.673 1.007 0.951 1.00 91.25 201 ALA A C 1
ATOM 1549 O O . ALA A 1 201 ? 11.561 1.565 0.305 1.00 91.25 201 ALA A O 1
ATOM 1550 N N . PRO A 1 202 ? 10.970 0.460 2.142 1.00 91.44 202 PRO A N 1
ATOM 1551 C CA . PRO A 1 202 ? 12.339 0.228 2.580 1.00 91.44 202 PRO A CA 1
ATOM 1552 C C . PRO A 1 202 ? 13.057 -0.708 1.605 1.00 91.44 202 PRO A C 1
ATOM 1554 O O . PRO A 1 202 ? 12.439 -1.601 1.034 1.00 91.44 202 PRO A O 1
ATOM 1557 N N . LEU A 1 203 ? 14.381 -0.577 1.481 1.00 91.12 203 LEU A N 1
ATOM 1558 C CA . LEU A 1 203 ? 15.175 -1.427 0.580 1.00 91.12 203 LEU A CA 1
ATOM 1559 C C . LEU A 1 203 ? 15.031 -2.929 0.865 1.00 91.12 203 LEU A C 1
ATOM 1561 O O . LEU A 1 203 ? 15.127 -3.727 -0.052 1.00 91.12 203 LEU A O 1
ATOM 1565 N N . ALA A 1 204 ? 14.738 -3.311 2.112 1.00 87.56 204 ALA A N 1
ATOM 1566 C CA . ALA A 1 204 ? 14.477 -4.701 2.494 1.00 87.56 204 ALA A CA 1
ATOM 1567 C C . ALA A 1 204 ? 13.219 -5.315 1.839 1.00 87.56 204 ALA A C 1
ATOM 1569 O O . ALA A 1 204 ? 12.979 -6.511 1.995 1.00 87.56 204 ALA A O 1
ATOM 1570 N N . MET A 1 205 ? 12.386 -4.507 1.173 1.00 90.50 205 MET A N 1
ATOM 1571 C CA . MET A 1 205 ? 11.209 -4.972 0.437 1.00 90.50 205 MET A CA 1
ATOM 1572 C C . MET A 1 205 ? 11.484 -5.270 -1.037 1.00 90.50 205 MET A C 1
ATOM 1574 O O . MET A 1 205 ? 10.720 -6.050 -1.608 1.00 90.50 205 MET A O 1
ATOM 1578 N N . LEU A 1 206 ? 12.544 -4.709 -1.627 1.00 88.56 206 LEU A N 1
ATOM 1579 C CA . LEU A 1 206 ? 13.006 -5.119 -2.957 1.00 88.56 206 LEU A CA 1
ATOM 1580 C C . LEU A 1 206 ? 13.513 -6.563 -2.876 1.00 88.56 206 LEU A C 1
ATOM 1582 O O . LEU A 1 206 ? 13.068 -7.372 -3.706 1.00 88.56 206 LEU A O 1
#

Organism: NCBI:txid709868

Foldseek 3Di:
DKKKWFFDLPFDPVLVVVLQVVQVPFFQKADKDKQDLVNQLVVVLVVCVVPVVVNVVDDSSPGTIIIIIDRRDQQQVLLVQLLSCPRPRTPHMDDDDPPDPVDDQKWKKKFFFDPPDDPVLVVVLVVLQVPQPFWDPWDKAALVNQQVSNLVSCVVRPCSNVSRDSVSGTTIIMTMGGPDDDDRSQVVSCVGPRTPDMDIGHPSHD